Protein AF-A0A812HAZ9-F1 (afdb_monomer)

pLDDT: mean 84.65, std 16.31, range [38.03, 98.38]

Nearest PDB structures (foldseek):
  7zpk-assembly1_C  TM=2.297E-01  e=1.193E-01  Mus musculus
  8dfv-assembly1_K  TM=1.784E-01  e=3.562E-01  Drosophila melanog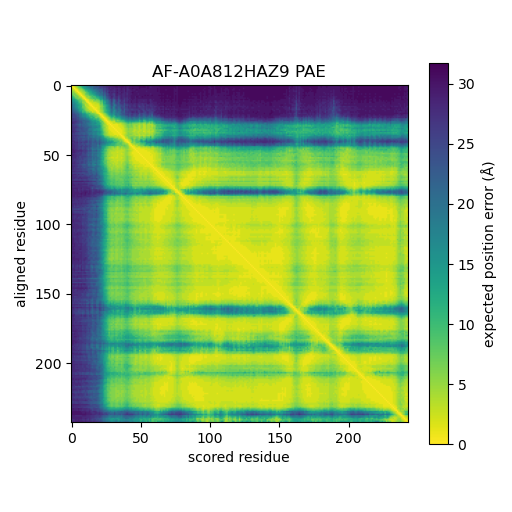aster
  1aup-assembly1_A  TM=4.289E-01  e=5.487E+00  [Clostridium] symbiosum
  8dg5-assembly1_K  TM=2.028E-01  e=6.155E-01  Drosophila melanogaster

Foldseek 3Di:
DDDDDDDDPPPPVVVVVVVPPPPPPPDPVVVVVLVVLCPDPDNPCSVVSNVVVCVVVVVDQPFDWFWFFFFWFDLDDVGDTDTDGATWGAVLSVQQRCLQVFVLAQQQQHGPVPLVRSLVVQLVVVVVCCVVPVPPVCNVQHDSSCSSQDFDKDKDWDFDQPPVRFTKIWIWIFGQRGSNHNVDGLPPDDPVRGIGTTHMGTPSTQDPPRRRVVRSVVVRVVSVVCCVNVFHWYQHPVGIDGD

Structure (mmCIF, N/CA/C/O backbone):
data_AF-A0A812HAZ9-F1
#
_entry.id   AF-A0A812HAZ9-F1
#
loop_
_atom_site.group_PDB
_atom_site.id
_atom_site.type_symbol
_atom_site.label_atom_id
_atom_site.label_alt_id
_atom_site.label_comp_id
_atom_site.label_asym_id
_atom_site.label_entity_id
_atom_site.label_seq_id
_atom_site.pdbx_PDB_ins_code
_atom_site.Cartn_x
_atom_site.Cartn_y
_atom_site.Cartn_z
_atom_site.occupancy
_atom_site.B_iso_or_equiv
_atom_site.auth_seq_id
_atom_site.auth_comp_id
_atom_site.auth_asym_id
_atom_site.auth_atom_id
_atom_site.pdbx_PDB_model_num
ATOM 1 N N . ALA A 1 1 ? -25.586 -25.970 -61.977 1.00 38.03 1 ALA A N 1
ATOM 2 C CA . ALA A 1 1 ? -25.090 -24.611 -61.706 1.00 38.03 1 ALA A CA 1
ATOM 3 C C . ALA A 1 1 ? -26.251 -23.800 -61.149 1.00 38.03 1 ALA A C 1
ATOM 5 O O . ALA A 1 1 ? -27.187 -23.569 -61.905 1.00 38.03 1 ALA A O 1
ATOM 6 N N . PRO A 1 2 ? -26.277 -23.489 -59.846 1.00 39.84 2 PRO A N 1
ATOM 7 C CA . PRO A 1 2 ? -27.206 -22.517 -59.292 1.00 39.84 2 PRO A CA 1
ATOM 8 C C . PRO A 1 2 ? -26.552 -21.126 -59.265 1.00 39.84 2 PRO A C 1
ATOM 10 O O . PRO A 1 2 ? -25.348 -21.018 -59.043 1.00 39.84 2 PRO A O 1
ATOM 13 N N . SER A 1 3 ? -27.346 -20.097 -59.548 1.00 40.97 3 SER A N 1
ATOM 14 C CA . SER A 1 3 ? -26.987 -18.680 -59.462 1.00 40.97 3 SER A CA 1
ATOM 15 C C . SER A 1 3 ? -27.486 -18.094 -58.144 1.00 40.97 3 SER A C 1
ATOM 17 O O . SER A 1 3 ? -28.621 -18.360 -57.745 1.00 40.97 3 SER A O 1
ATOM 19 N N . ASP A 1 4 ? -26.621 -17.306 -57.518 1.00 41.84 4 ASP A N 1
ATOM 20 C CA . ASP A 1 4 ? -26.760 -16.695 -56.200 1.00 41.84 4 ASP A CA 1
ATOM 21 C C . ASP A 1 4 ? -27.914 -15.685 -56.101 1.00 41.84 4 ASP A C 1
ATOM 23 O O . ASP A 1 4 ? -28.149 -14.885 -57.008 1.00 41.84 4 ASP A O 1
ATOM 27 N N . ALA A 1 5 ? -28.611 -15.717 -54.964 1.00 43.62 5 ALA A N 1
ATOM 28 C CA . ALA A 1 5 ? -29.527 -14.675 -54.519 1.00 43.62 5 ALA A CA 1
ATOM 29 C C . ALA A 1 5 ? -28.839 -13.889 -53.392 1.00 43.62 5 ALA A C 1
ATOM 31 O O . ALA A 1 5 ? -28.544 -14.449 -52.336 1.00 43.62 5 ALA A O 1
ATOM 32 N N . GLU A 1 6 ? -28.567 -12.606 -53.631 1.00 40.50 6 GLU A N 1
ATOM 33 C CA . GLU A 1 6 ? -28.072 -11.667 -52.623 1.00 40.50 6 GLU A CA 1
ATOM 34 C C . GLU A 1 6 ? -29.210 -11.298 -51.657 1.00 40.50 6 GLU A C 1
ATOM 36 O O . GLU A 1 6 ? -30.261 -10.810 -52.076 1.00 40.50 6 GLU A O 1
ATOM 41 N N . ALA A 1 7 ? -29.006 -11.547 -50.362 1.00 41.44 7 ALA A N 1
ATOM 42 C CA . ALA A 1 7 ? -29.875 -11.075 -49.290 1.00 41.44 7 ALA A CA 1
ATOM 43 C C . ALA A 1 7 ? -29.386 -9.698 -48.814 1.00 41.44 7 ALA A C 1
ATOM 45 O O . ALA A 1 7 ? -28.207 -9.525 -48.512 1.00 41.44 7 ALA A O 1
ATOM 46 N N . SER A 1 8 ? -30.293 -8.721 -48.780 1.00 44.72 8 SER A N 1
ATOM 47 C CA . SER A 1 8 ? -30.041 -7.341 -48.364 1.00 44.72 8 SER A CA 1
ATOM 48 C C . SER A 1 8 ? -29.923 -7.214 -46.843 1.00 44.72 8 SER A C 1
ATOM 50 O O . SER A 1 8 ? -30.827 -7.611 -46.112 1.00 44.72 8 SER A O 1
ATOM 52 N N . ASP A 1 9 ? -28.835 -6.595 -46.393 1.00 46.41 9 ASP A N 1
ATOM 53 C CA . ASP A 1 9 ? -28.389 -6.454 -44.997 1.00 46.41 9 ASP A CA 1
ATOM 54 C C . ASP A 1 9 ? -29.067 -5.279 -44.241 1.00 46.41 9 ASP A C 1
ATOM 56 O O . ASP A 1 9 ? -28.452 -4.628 -43.402 1.00 46.41 9 ASP A O 1
ATOM 60 N N . SER A 1 10 ? -30.322 -4.932 -44.567 1.00 48.69 10 SER A N 1
ATOM 61 C CA . SER A 1 10 ? -30.945 -3.667 -44.119 1.00 48.69 10 SER A CA 1
ATOM 62 C C . SER A 1 10 ? -31.726 -3.722 -42.800 1.00 48.69 10 SER A C 1
ATOM 64 O O . SER A 1 10 ? -32.118 -2.672 -42.310 1.00 48.69 10 SER A O 1
ATOM 66 N N . ASP A 1 11 ? -31.958 -4.899 -42.211 1.00 49.84 11 ASP A N 1
ATOM 67 C CA . ASP A 1 11 ? -32.868 -5.052 -41.053 1.00 49.84 11 ASP A CA 1
ATOM 68 C C . ASP A 1 11 ? -32.172 -5.005 -39.675 1.00 49.84 11 ASP A C 1
ATOM 70 O O . ASP A 1 11 ? -32.835 -4.972 -38.637 1.00 49.84 11 ASP A O 1
ATOM 74 N N . SER A 1 12 ? -30.835 -5.011 -39.627 1.00 50.06 12 SER A N 1
ATOM 75 C CA . SER A 1 12 ? -30.073 -5.029 -38.363 1.00 50.06 12 SER A CA 1
ATOM 76 C C . SER A 1 12 ? -29.889 -3.633 -37.753 1.00 50.06 12 SER A C 1
ATOM 78 O O . SER A 1 12 ? -29.915 -3.479 -36.529 1.00 50.06 12 SER A O 1
ATOM 80 N N . ASP A 1 13 ? -29.755 -2.609 -38.598 1.00 47.94 13 ASP A N 1
ATOM 81 C CA . ASP A 1 13 ? -29.437 -1.246 -38.159 1.00 47.94 13 ASP A CA 1
ATOM 82 C C . ASP A 1 13 ? -30.653 -0.521 -37.562 1.00 47.94 13 ASP A C 1
ATOM 84 O O . ASP A 1 13 ? -30.519 0.194 -36.565 1.00 47.94 13 ASP A O 1
ATOM 88 N N . ASP A 1 14 ? -31.856 -0.795 -38.072 1.00 52.34 14 ASP A N 1
ATOM 89 C CA . ASP A 1 14 ? -33.102 -0.192 -37.580 1.00 52.34 14 ASP A CA 1
ATOM 90 C C . ASP A 1 14 ? -33.460 -0.656 -36.156 1.00 52.34 14 ASP A C 1
ATOM 92 O O . ASP A 1 14 ? -34.054 0.087 -35.373 1.00 52.34 14 ASP A O 1
ATOM 96 N N . LEU A 1 15 ? -33.043 -1.866 -35.770 1.00 47.41 15 LEU A N 1
ATOM 97 C CA . LEU A 1 15 ? -33.293 -2.430 -34.439 1.00 47.41 15 LEU A CA 1
ATOM 98 C C . LEU A 1 15 ? -32.362 -1.828 -33.377 1.00 47.41 15 LEU A C 1
ATOM 100 O O . LEU A 1 15 ? -32.782 -1.599 -32.241 1.00 47.41 15 LEU A O 1
ATOM 104 N N . VAL A 1 16 ? -31.121 -1.507 -33.757 1.00 51.84 16 VAL A N 1
ATOM 105 C CA . VAL A 1 16 ? -30.173 -0.763 -32.913 1.00 51.84 16 VAL A CA 1
ATOM 106 C C . VAL A 1 16 ? -30.642 0.681 -32.749 1.00 51.84 16 VAL A C 1
ATOM 108 O O . VAL A 1 16 ? -30.647 1.195 -31.632 1.00 51.84 16 VAL A O 1
ATOM 111 N N . GLN A 1 17 ? -31.120 1.316 -33.821 1.00 48.44 17 GLN A N 1
ATOM 112 C CA . GLN A 1 17 ? -31.671 2.672 -33.762 1.00 48.44 17 GLN A CA 1
ATOM 113 C C . GLN A 1 17 ? -32.956 2.756 -32.924 1.00 48.44 17 GLN A C 1
ATOM 115 O O . GLN A 1 17 ? -33.114 3.699 -32.151 1.00 48.44 17 GLN A O 1
ATOM 120 N N . ALA A 1 18 ? -33.834 1.752 -33.000 1.00 53.22 18 ALA A N 1
ATOM 121 C CA . ALA A 1 18 ? -35.060 1.691 -32.203 1.00 53.22 18 ALA A CA 1
ATOM 122 C C . ALA A 1 18 ? -34.811 1.395 -30.709 1.00 53.22 18 ALA A C 1
ATOM 124 O O . ALA A 1 18 ? -35.554 1.881 -29.856 1.00 53.22 18 ALA A O 1
ATOM 125 N N . LEU A 1 19 ? -33.762 0.632 -30.370 1.00 49.03 19 LEU A N 1
ATOM 126 C CA . LEU A 1 19 ? -33.349 0.374 -28.979 1.00 49.03 19 LEU A CA 1
ATOM 127 C C . LEU A 1 19 ? -32.598 1.555 -28.343 1.00 49.03 19 LEU A C 1
ATOM 129 O O . LEU A 1 19 ? -32.547 1.653 -27.118 1.00 49.03 19 LEU A O 1
ATOM 133 N N . MET A 1 20 ? -32.038 2.451 -29.161 1.00 51.28 20 MET A N 1
ATOM 134 C CA . MET A 1 20 ? -31.320 3.660 -28.739 1.00 51.28 20 MET A CA 1
ATOM 135 C C . MET A 1 20 ? -32.191 4.926 -28.761 1.00 51.28 20 MET A C 1
ATOM 137 O O . MET A 1 20 ? -31.653 6.028 -28.874 1.00 51.28 20 MET A O 1
ATOM 141 N N . GLY A 1 21 ? -33.518 4.784 -28.654 1.00 41.97 21 GLY A N 1
ATOM 142 C CA . GLY A 1 21 ? -34.442 5.917 -28.582 1.00 41.97 21 GLY A CA 1
ATOM 143 C C . GLY A 1 21 ? -33.974 6.970 -27.574 1.00 41.97 21 GLY A C 1
ATOM 144 O O . GLY A 1 21 ? -33.747 6.626 -26.418 1.00 41.97 21 GLY A O 1
ATOM 145 N N . ASP A 1 22 ? -33.793 8.206 -28.060 1.00 48.47 22 ASP A N 1
ATOM 146 C CA . ASP A 1 22 ? -33.442 9.457 -27.366 1.00 48.47 22 ASP A CA 1
ATOM 147 C C . ASP A 1 22 ? -32.895 9.310 -25.937 1.00 48.47 22 ASP A C 1
ATOM 149 O O . ASP A 1 22 ? -33.388 9.909 -24.978 1.00 48.47 22 ASP A O 1
ATOM 153 N N . VAL A 1 23 ? -31.823 8.532 -25.781 1.00 50.19 23 VAL A N 1
ATOM 154 C CA . VAL A 1 23 ? -30.979 8.650 -24.599 1.00 50.19 23 VAL A CA 1
ATOM 155 C C . VAL A 1 23 ? -30.170 9.913 -24.838 1.00 50.19 23 VAL A C 1
ATOM 157 O O . VAL A 1 23 ? -29.207 9.882 -25.606 1.00 50.19 23 VAL A O 1
ATOM 160 N N . GLU A 1 24 ? -30.582 11.032 -24.232 1.00 50.81 24 GLU A N 1
ATOM 161 C CA . GLU A 1 24 ? -29.722 12.210 -24.094 1.00 50.81 24 GLU A CA 1
ATOM 162 C C . GLU A 1 24 ? -28.349 11.707 -23.654 1.00 50.81 24 GLU A C 1
ATOM 164 O O . GLU A 1 24 ? -28.179 11.181 -22.549 1.00 50.81 24 GLU A O 1
ATOM 169 N N . SER A 1 25 ? -27.382 11.759 -24.568 1.00 55.88 25 SER A N 1
ATOM 170 C CA . SER A 1 25 ? -26.057 11.242 -24.295 1.00 55.88 25 SER A CA 1
ATOM 171 C C . SER A 1 25 ? -25.459 12.137 -23.221 1.00 55.88 25 SER A C 1
ATOM 173 O O . SER A 1 25 ? -25.128 13.299 -23.453 1.00 55.88 25 SER A O 1
ATOM 175 N N . VAL A 1 26 ? -25.379 11.613 -22.000 1.00 64.31 26 VAL A N 1
ATOM 176 C CA . VAL A 1 26 ? -24.708 12.294 -20.897 1.00 64.31 26 VAL A CA 1
ATOM 177 C C . VAL A 1 26 ? -23.219 12.282 -21.226 1.00 64.31 26 VAL A C 1
ATOM 179 O O . VAL A 1 26 ? -22.496 11.336 -20.919 1.00 64.31 26 VAL A O 1
ATOM 182 N N . VAL A 1 27 ? -22.770 13.318 -21.931 1.00 69.38 27 VAL A N 1
ATOM 183 C CA . VAL A 1 27 ? -21.354 13.556 -22.187 1.00 69.38 27 VAL A CA 1
ATOM 184 C C . VAL A 1 27 ? -20.782 14.194 -20.934 1.00 69.38 27 VAL A C 1
ATOM 186 O O . VAL A 1 27 ? -21.053 15.357 -20.640 1.00 69.38 27 VAL A O 1
ATOM 189 N N . ASP A 1 28 ? -19.992 13.429 -20.188 1.00 76.75 28 ASP A N 1
ATOM 190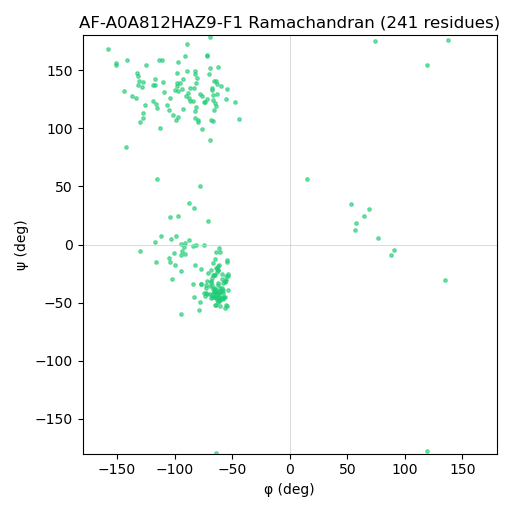 C CA . ASP A 1 28 ? -19.177 13.989 -19.118 1.00 76.75 28 ASP A CA 1
ATOM 191 C C . ASP A 1 28 ? -18.120 14.915 -19.758 1.00 76.75 28 ASP A C 1
ATOM 193 O O . ASP A 1 28 ? -17.273 14.446 -20.532 1.00 76.75 28 ASP A O 1
ATOM 197 N N . PRO A 1 29 ? -18.161 16.230 -19.480 1.00 82.50 29 PRO A N 1
ATOM 198 C CA . PRO A 1 29 ? -17.262 17.190 -20.105 1.00 82.50 29 PRO A CA 1
ATOM 199 C C . PRO A 1 29 ? -15.792 16.958 -19.728 1.00 82.50 29 PRO A C 1
ATOM 201 O O . PRO A 1 29 ? -14.909 17.295 -20.519 1.00 82.50 29 PRO A O 1
ATOM 204 N N . GLU A 1 30 ? -15.500 16.365 -18.564 1.00 79.69 30 GLU A N 1
ATOM 205 C CA . GLU A 1 30 ? -14.133 15.993 -18.187 1.00 79.69 30 GLU A CA 1
ATOM 206 C C . GLU A 1 30 ? -13.656 14.777 -18.991 1.00 79.69 30 GLU A C 1
ATOM 208 O O . GLU A 1 30 ? -12.518 14.768 -19.471 1.00 79.69 30 GLU A O 1
ATOM 213 N N . LEU A 1 31 ? -14.518 13.773 -19.193 1.00 77.75 31 LEU A N 1
ATOM 214 C CA . LEU A 1 31 ? -14.183 12.613 -20.029 1.00 77.75 31 LEU A CA 1
ATOM 215 C C . LEU A 1 31 ? -14.002 12.998 -21.498 1.00 77.75 31 LEU A C 1
ATOM 217 O O . LEU A 1 31 ? -13.091 12.478 -22.142 1.00 77.75 31 LEU A O 1
ATOM 221 N N . ASP A 1 32 ? -14.802 13.926 -22.021 1.00 82.69 32 ASP A N 1
ATOM 222 C CA . ASP A 1 32 ? -14.633 14.456 -23.377 1.00 82.69 32 ASP A CA 1
ATOM 223 C C . ASP A 1 32 ? -13.313 15.236 -23.516 1.00 82.69 32 ASP A C 1
ATOM 225 O O . ASP A 1 32 ? -12.564 15.053 -24.480 1.00 82.69 32 ASP A O 1
ATOM 229 N N . GLU A 1 33 ? -12.938 16.038 -22.513 1.00 82.56 33 GLU A N 1
ATOM 230 C CA . GLU A 1 33 ? -11.645 16.730 -22.503 1.00 82.56 33 GLU A CA 1
ATOM 231 C C . GLU A 1 33 ? -10.469 15.738 -22.492 1.00 82.56 33 GLU A C 1
ATOM 233 O O . GLU A 1 33 ? -9.510 15.923 -23.246 1.00 82.56 33 GLU A O 1
ATOM 238 N N . ILE A 1 34 ? -10.560 14.651 -21.713 1.00 82.62 34 ILE A N 1
ATOM 239 C CA . ILE A 1 34 ? -9.569 13.562 -21.698 1.00 82.62 34 ILE A CA 1
ATOM 240 C C . ILE A 1 34 ? -9.539 12.829 -23.043 1.00 82.62 34 ILE A C 1
ATOM 242 O O . ILE A 1 34 ? -8.455 12.585 -23.580 1.00 82.62 34 ILE A O 1
ATOM 246 N N . ALA A 1 35 ? -10.700 12.502 -23.615 1.00 79.31 35 ALA A N 1
ATOM 247 C CA . ALA A 1 35 ? -10.808 11.807 -24.896 1.00 79.31 35 ALA A CA 1
ATOM 248 C C . ALA A 1 35 ? -10.117 12.600 -26.013 1.00 79.31 35 ALA A C 1
ATOM 250 O O . ALA A 1 35 ? -9.337 12.040 -26.789 1.00 79.31 35 ALA A O 1
ATOM 251 N N . ARG A 1 36 ? -10.294 13.927 -26.030 1.00 80.50 36 ARG A N 1
ATOM 252 C CA . ARG A 1 36 ? -9.646 14.844 -26.984 1.00 80.50 36 ARG A CA 1
ATOM 253 C C . ARG A 1 36 ? -8.118 14.874 -26.876 1.00 80.50 36 ARG A C 1
ATOM 255 O O . ARG A 1 36 ? -7.453 15.230 -27.846 1.00 80.50 36 ARG A O 1
ATOM 262 N N . LEU A 1 37 ? -7.522 14.459 -25.754 1.00 77.38 37 LEU A N 1
ATOM 263 C CA . LEU A 1 37 ? -6.058 14.328 -25.645 1.00 77.38 37 LEU A CA 1
ATOM 264 C C . LEU A 1 37 ? -5.506 13.186 -26.514 1.00 77.38 37 LEU A C 1
ATOM 266 O O . LEU A 1 37 ? -4.318 13.202 -26.854 1.00 77.38 37 LEU A O 1
ATOM 270 N N . GLY A 1 38 ? -6.351 12.209 -26.865 1.00 67.31 38 GLY A N 1
ATOM 271 C CA . GLY A 1 38 ? -6.008 11.028 -27.659 1.00 67.31 38 GLY A CA 1
ATOM 272 C C . GLY A 1 38 ? -6.394 11.096 -29.140 1.00 67.31 38 GLY A C 1
ATOM 273 O O . GLY A 1 38 ? -5.998 10.210 -29.891 1.00 67.31 38 GLY A O 1
ATOM 274 N N . THR A 1 39 ? -7.127 12.123 -29.587 1.00 67.50 39 THR A N 1
ATOM 275 C CA . THR A 1 39 ? -7.663 12.221 -30.964 1.00 67.50 39 THR A CA 1
ATOM 276 C C . THR A 1 39 ? -6.680 12.790 -31.994 1.00 67.50 39 THR A C 1
ATOM 278 O O . THR A 1 39 ? -6.993 12.880 -33.183 1.00 67.50 39 THR A O 1
ATOM 281 N N . GLY A 1 40 ? -5.467 13.171 -31.583 1.00 63.31 40 GLY A N 1
ATOM 282 C CA . GLY A 1 40 ? -4.427 13.615 -32.511 1.00 63.31 40 GLY A CA 1
ATOM 283 C C . GLY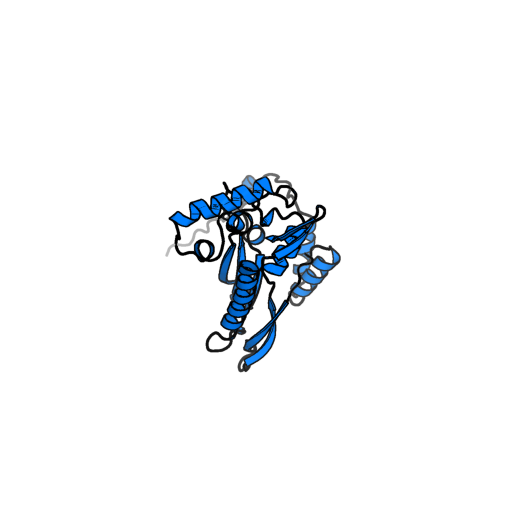 A 1 40 ? -3.957 12.485 -33.436 1.00 63.31 40 GLY A C 1
ATOM 284 O O . GLY A 1 40 ? -3.733 11.367 -32.985 1.00 63.31 40 GLY A O 1
ATOM 285 N N . LYS A 1 41 ? -3.703 12.789 -34.722 1.00 56.91 41 LYS A N 1
ATOM 286 C CA . LYS A 1 41 ? -3.217 11.828 -35.746 1.00 56.91 41 LYS A CA 1
ATOM 287 C C . LYS A 1 41 ? -1.933 11.067 -35.365 1.00 56.91 41 LYS A C 1
ATOM 289 O O . LYS A 1 41 ? -1.574 10.106 -36.037 1.00 56.91 41 LYS A O 1
ATOM 294 N N . VAL A 1 42 ? -1.224 11.496 -34.318 1.00 58.94 42 VAL A N 1
ATOM 295 C CA . VAL A 1 42 ? -0.005 10.856 -33.825 1.00 58.94 42 VAL A CA 1
ATOM 296 C C . VAL A 1 42 ? -0.123 10.639 -32.313 1.00 58.94 42 VAL A C 1
ATOM 298 O O . VAL A 1 42 ? 0.057 11.563 -31.521 1.00 58.94 42 VAL A O 1
ATOM 301 N N . TYR A 1 43 ? -0.355 9.388 -31.908 1.00 66.56 43 TYR A N 1
ATOM 302 C CA . TYR A 1 43 ? -0.407 8.937 -30.507 1.00 66.56 43 TYR A CA 1
ATOM 303 C C . TYR A 1 43 ? 0.906 9.136 -29.722 1.00 66.56 43 TYR A C 1
ATOM 305 O O . TYR A 1 43 ? 0.955 8.870 -28.521 1.00 66.56 43 TYR A O 1
ATOM 313 N N . SER A 1 44 ? 1.976 9.629 -30.359 1.00 67.56 44 SER A N 1
ATOM 314 C CA . SER A 1 44 ? 3.318 9.757 -29.771 1.00 67.56 44 SER A CA 1
ATOM 315 C C . SER A 1 44 ? 3.383 10.672 -28.546 1.00 67.56 44 SER A C 1
ATOM 317 O O . SER A 1 44 ? 4.334 10.587 -27.775 1.00 67.56 44 SER A O 1
ATOM 319 N N . ASN A 1 45 ? 2.375 11.527 -28.343 1.00 78.75 45 ASN A N 1
ATOM 320 C CA . ASN A 1 45 ? 2.323 12.482 -27.237 1.00 78.75 45 ASN A CA 1
ATOM 321 C C . ASN A 1 45 ? 1.168 12.252 -26.257 1.00 78.75 45 ASN A C 1
ATOM 323 O O . ASN A 1 45 ? 1.045 13.023 -25.309 1.00 78.75 45 ASN A O 1
ATOM 327 N N . ALA A 1 46 ? 0.341 11.219 -26.445 1.00 80.56 46 ALA A N 1
ATOM 328 C CA . ALA A 1 46 ? -0.878 11.032 -25.653 1.00 80.56 46 ALA A CA 1
ATOM 329 C C . ALA A 1 46 ? -0.587 10.935 -24.143 1.00 80.56 46 ALA A C 1
ATOM 331 O O . ALA A 1 46 ? -1.194 11.649 -23.352 1.00 80.56 46 ALA A O 1
ATOM 332 N N . SER A 1 47 ? 0.413 10.138 -23.747 1.00 81.19 47 SER A N 1
ATOM 333 C CA . SER A 1 47 ? 0.820 9.997 -22.338 1.00 81.19 47 SER A CA 1
ATOM 334 C C . SER A 1 47 ? 1.317 11.320 -21.736 1.00 81.19 47 SER A C 1
ATOM 336 O O . SER A 1 47 ? 0.870 11.717 -20.662 1.00 81.19 47 SER A O 1
ATOM 338 N N . ARG A 1 48 ? 2.170 12.059 -22.461 1.00 84.19 48 ARG A N 1
ATOM 339 C CA . ARG A 1 48 ? 2.661 13.382 -22.038 1.00 84.19 48 ARG A CA 1
ATOM 340 C C . ARG A 1 48 ? 1.523 14.396 -21.900 1.00 84.19 48 ARG A C 1
ATOM 342 O O . ARG A 1 48 ? 1.499 15.173 -20.950 1.00 84.19 48 ARG A O 1
ATOM 349 N N . ASN A 1 49 ? 0.583 14.390 -22.841 1.00 86.75 49 ASN A N 1
ATOM 350 C CA . ASN A 1 49 ? -0.567 15.288 -22.833 1.00 86.75 49 ASN A CA 1
ATOM 351 C C . ASN A 1 49 ? -1.511 14.976 -21.668 1.00 86.75 49 ASN A C 1
ATOM 353 O O . ASN A 1 49 ? -1.926 15.904 -20.977 1.00 86.75 49 ASN A O 1
ATOM 357 N N . LEU A 1 50 ? -1.788 13.691 -21.418 1.00 86.81 50 LEU A N 1
ATOM 358 C CA . LEU A 1 50 ? -2.576 13.232 -20.275 1.00 86.81 50 LEU A CA 1
ATOM 359 C C . LEU A 1 50 ? -1.922 13.634 -18.953 1.00 86.81 50 LEU A C 1
ATOM 361 O O . LEU A 1 50 ? -2.576 14.231 -18.107 1.00 86.81 50 LEU A O 1
ATOM 365 N N . HIS A 1 51 ? -0.620 13.397 -18.802 1.00 86.69 51 HIS A N 1
ATOM 366 C CA . HIS A 1 51 ? 0.133 13.820 -17.623 1.00 86.69 51 HIS A CA 1
ATOM 367 C C . HIS A 1 51 ? -0.007 15.332 -17.378 1.00 86.69 51 HIS A C 1
ATOM 369 O O . HIS A 1 51 ? -0.422 15.767 -16.306 1.00 86.69 51 HIS A O 1
ATOM 375 N N . ASN A 1 52 ? 0.252 16.152 -18.399 1.00 88.50 52 ASN A N 1
ATOM 376 C CA . ASN A 1 52 ? 0.121 17.606 -18.290 1.00 88.50 52 ASN A CA 1
ATOM 377 C C . ASN A 1 52 ? -1.314 18.051 -17.991 1.00 88.50 52 ASN A C 1
ATOM 379 O O . ASN A 1 52 ? -1.524 19.058 -17.320 1.00 88.50 52 ASN A O 1
ATOM 383 N N . PHE A 1 53 ? -2.311 17.348 -18.518 1.00 89.31 53 PHE A N 1
ATOM 384 C CA . PHE A 1 53 ? -3.710 17.602 -18.208 1.00 89.31 53 PHE A CA 1
ATOM 385 C C . PHE A 1 53 ? -4.017 17.338 -16.730 1.00 89.31 53 PHE A C 1
ATOM 387 O O . PHE A 1 53 ? -4.509 18.246 -16.061 1.00 89.31 53 PHE A O 1
ATOM 394 N N . LEU A 1 54 ? -3.651 16.160 -16.212 1.00 89.00 54 LEU A N 1
ATOM 395 C CA . LEU A 1 54 ? -3.892 15.777 -14.817 1.00 89.00 54 LEU A CA 1
ATOM 396 C C . LEU A 1 54 ? -3.276 16.788 -13.844 1.00 89.00 54 LEU A C 1
ATOM 398 O O . LEU A 1 54 ? -3.958 17.252 -12.932 1.00 89.00 54 LEU A O 1
ATOM 402 N N . HIS A 1 55 ? -2.032 17.210 -14.088 1.00 88.94 55 HIS A N 1
ATOM 403 C CA . HIS A 1 55 ? -1.369 18.224 -13.264 1.00 88.94 55 HIS A CA 1
ATOM 404 C C . HIS A 1 55 ? -2.026 19.604 -13.366 1.00 88.94 55 HIS A C 1
ATOM 406 O O . HIS A 1 55 ? -2.272 20.238 -12.343 1.00 88.94 55 HIS A O 1
ATOM 412 N N . ARG A 1 56 ? -2.355 20.076 -14.579 1.00 89.94 56 ARG A N 1
ATOM 413 C CA . ARG A 1 56 ? -3.004 21.389 -14.765 1.00 89.94 56 ARG A CA 1
ATOM 414 C C . ARG A 1 56 ? -4.379 21.466 -14.106 1.00 89.94 56 ARG A C 1
ATOM 416 O O . ARG A 1 56 ? -4.768 22.540 -13.665 1.00 89.94 56 ARG A O 1
ATOM 423 N N . LYS A 1 57 ? -5.110 20.352 -14.061 1.00 89.62 57 LYS A N 1
ATOM 424 C CA . LYS A 1 57 ? -6.449 20.266 -13.460 1.00 89.62 57 LYS A CA 1
ATOM 425 C C . LYS A 1 57 ? -6.419 19.874 -11.978 1.00 89.62 57 LYS A C 1
ATOM 427 O O . LYS A 1 57 ? -7.482 19.723 -11.387 1.00 89.62 57 LYS A O 1
ATOM 432 N N . GLY A 1 58 ? -5.237 19.678 -11.383 1.00 88.44 58 GLY A N 1
ATOM 433 C CA . GLY A 1 58 ? -5.103 19.263 -9.984 1.00 88.44 58 GLY A CA 1
ATOM 434 C C . GLY A 1 58 ? -5.672 17.869 -9.692 1.00 88.44 58 GLY A C 1
ATOM 435 O O . GLY A 1 58 ? -6.031 17.581 -8.557 1.00 88.44 58 GLY A O 1
ATOM 436 N N . LYS A 1 59 ? -5.764 16.991 -10.698 1.00 87.62 59 LYS A N 1
ATOM 437 C CA . LYS A 1 59 ? -6.307 15.622 -10.583 1.00 87.62 59 LYS A CA 1
ATOM 438 C C . LYS A 1 59 ? -5.219 14.621 -10.164 1.00 87.62 59 LYS A C 1
ATOM 440 O O . LYS A 1 59 ? -5.181 13.489 -10.636 1.00 87.62 59 LYS A O 1
ATOM 445 N N . THR A 1 60 ? -4.294 15.063 -9.313 1.00 89.81 60 THR A N 1
ATOM 446 C CA . THR A 1 60 ? -3.174 14.269 -8.794 1.00 89.81 60 THR A CA 1
ATOM 447 C C . THR A 1 60 ? -3.273 14.165 -7.284 1.00 89.81 60 THR A C 1
ATOM 449 O O . THR A 1 60 ? -3.516 15.169 -6.618 1.00 89.81 60 THR A O 1
ATOM 452 N N . LEU A 1 61 ? -3.020 12.977 -6.743 1.00 90.62 61 LEU A N 1
ATOM 453 C CA . LEU A 1 61 ? -2.924 12.786 -5.300 1.00 90.62 61 LEU A CA 1
ATOM 454 C C . LEU A 1 61 ? -1.484 13.083 -4.846 1.00 90.62 61 LEU A C 1
ATOM 456 O O . LEU A 1 61 ? -0.549 12.601 -5.492 1.00 90.62 61 LEU A O 1
ATOM 460 N N . PRO A 1 62 ? -1.270 13.844 -3.758 1.00 92.69 62 PRO A N 1
ATOM 461 C CA . PRO A 1 62 ? 0.056 14.184 -3.240 1.00 92.69 62 PRO A CA 1
ATOM 462 C C . PRO A 1 62 ? 0.680 13.018 -2.449 1.00 92.69 62 PRO A C 1
ATOM 464 O O . PRO A 1 62 ? 1.132 13.180 -1.318 1.00 92.69 62 PRO A O 1
ATOM 467 N N . VAL A 1 63 ? 0.698 11.823 -3.040 1.00 95.19 63 VAL A N 1
ATOM 468 C CA . VAL A 1 63 ? 1.309 10.629 -2.447 1.00 95.19 63 VAL A CA 1
ATOM 469 C C . VAL A 1 63 ? 2.776 10.571 -2.845 1.00 95.19 63 VAL A C 1
ATOM 471 O O . VAL A 1 63 ? 3.119 10.703 -4.020 1.00 95.19 63 VAL A O 1
ATOM 474 N N . ALA A 1 64 ? 3.652 10.372 -1.863 1.00 96.06 64 ALA A N 1
ATOM 475 C CA . ALA A 1 64 ? 5.083 10.287 -2.106 1.00 96.06 64 ALA A CA 1
ATOM 476 C C . ALA A 1 64 ? 5.422 9.059 -2.968 1.00 96.06 64 ALA A C 1
ATOM 478 O O . ALA A 1 64 ? 5.149 7.920 -2.589 1.00 96.06 64 ALA A O 1
ATOM 479 N N . ILE A 1 65 ? 6.056 9.299 -4.118 1.00 96.69 65 ILE A N 1
ATOM 480 C CA . ILE A 1 65 ? 6.617 8.248 -4.969 1.00 96.69 65 ILE A CA 1
ATOM 481 C C . ILE A 1 65 ? 8.077 8.065 -4.564 1.00 96.69 65 ILE A C 1
ATOM 483 O O . ILE A 1 65 ? 8.885 8.985 -4.691 1.00 96.69 65 ILE A O 1
ATOM 487 N N . SER A 1 66 ? 8.408 6.879 -4.067 1.00 97.25 66 SER A N 1
ATOM 488 C CA . SER A 1 66 ? 9.775 6.504 -3.713 1.00 97.25 66 SER A CA 1
ATOM 489 C C . SER A 1 66 ? 10.490 5.879 -4.908 1.00 97.25 66 SER A C 1
ATOM 491 O O . SER A 1 66 ? 9.903 5.629 -5.963 1.00 97.25 66 SER A O 1
ATOM 493 N N . SER A 1 67 ? 11.790 5.636 -4.764 1.00 96.69 67 SER A N 1
ATOM 494 C CA . SER A 1 67 ? 12.569 4.903 -5.758 1.00 96.69 67 SER A CA 1
ATOM 495 C C . SER A 1 67 ? 13.389 3.803 -5.104 1.00 96.69 67 SER A C 1
ATOM 497 O O . SER A 1 67 ? 13.949 3.996 -4.026 1.00 96.69 67 SER A O 1
ATOM 499 N N . VAL A 1 68 ? 13.469 2.657 -5.773 1.00 96.31 68 VAL A N 1
ATOM 500 C CA . VAL A 1 68 ? 14.241 1.489 -5.341 1.00 96.31 68 VAL A CA 1
ATOM 501 C C . VAL A 1 68 ? 15.332 1.221 -6.365 1.00 96.31 68 VAL A C 1
ATOM 503 O O . VAL A 1 68 ? 15.085 1.268 -7.570 1.00 96.31 68 VAL A O 1
ATOM 506 N N . LYS A 1 69 ? 16.546 0.915 -5.901 1.00 96.81 69 LYS A N 1
ATOM 507 C CA . LYS A 1 69 ? 17.626 0.472 -6.787 1.00 96.81 69 LYS A CA 1
ATOM 508 C C . LYS A 1 69 ? 17.288 -0.913 -7.332 1.00 96.81 69 LYS A C 1
ATOM 510 O O . LYS A 1 69 ? 17.384 -1.900 -6.608 1.00 96.81 69 LYS A O 1
ATOM 515 N N . LEU A 1 70 ? 16.931 -0.985 -8.610 1.00 95.69 70 LEU A N 1
ATOM 516 C CA . LEU A 1 70 ? 16.626 -2.237 -9.296 1.00 95.69 70 LEU A CA 1
ATOM 517 C C . LEU A 1 70 ? 17.598 -2.499 -10.429 1.00 95.69 70 LEU A C 1
ATOM 519 O O . LEU A 1 70 ? 17.962 -1.594 -11.178 1.00 95.69 70 LEU A O 1
ATOM 523 N N . ILE A 1 71 ? 17.951 -3.769 -10.597 1.00 95.62 71 ILE A N 1
ATOM 524 C CA . ILE A 1 71 ? 18.559 -4.257 -11.830 1.00 95.62 71 ILE A CA 1
ATOM 525 C C . ILE A 1 71 ? 17.418 -4.494 -12.814 1.00 95.62 71 ILE A C 1
ATOM 527 O O . ILE A 1 71 ? 16.544 -5.317 -12.550 1.00 95.62 71 ILE A O 1
ATOM 531 N N . ILE A 1 72 ? 17.421 -3.789 -13.943 1.00 94.94 72 ILE A N 1
ATOM 532 C CA . ILE A 1 72 ? 16.452 -3.991 -15.023 1.00 94.94 72 ILE A CA 1
ATOM 533 C C . ILE A 1 72 ? 17.160 -4.254 -16.347 1.00 94.94 72 ILE A C 1
ATOM 535 O O . ILE A 1 72 ? 18.290 -3.817 -16.591 1.00 94.94 72 ILE A O 1
ATOM 539 N N . ARG A 1 73 ? 16.472 -4.955 -17.241 1.00 93.44 73 ARG A N 1
ATOM 540 C CA . ARG A 1 73 ? 16.909 -5.154 -18.619 1.00 93.44 73 ARG A CA 1
ATOM 541 C C . ARG A 1 73 ? 16.554 -3.938 -19.471 1.00 93.44 73 ARG A C 1
ATOM 543 O O . ARG A 1 73 ? 15.455 -3.396 -19.388 1.00 93.44 73 ARG A O 1
ATOM 550 N N . ARG A 1 74 ? 17.459 -3.515 -20.359 1.00 90.50 74 ARG A N 1
ATOM 551 C CA . ARG A 1 74 ? 17.123 -2.493 -21.364 1.00 90.50 74 ARG A CA 1
ATOM 552 C C . ARG A 1 74 ? 16.095 -3.056 -22.364 1.00 90.50 74 ARG A C 1
ATOM 554 O O . ARG A 1 74 ? 16.397 -4.065 -23.000 1.00 90.50 74 ARG A O 1
ATOM 561 N N . PRO A 1 75 ? 14.969 -2.364 -22.633 1.00 80.81 75 PRO A N 1
ATOM 562 C CA . PRO A 1 75 ? 13.927 -2.843 -23.556 1.00 80.81 75 PRO A CA 1
ATOM 563 C C . PRO A 1 75 ? 14.359 -2.994 -25.027 1.00 80.81 75 PRO A C 1
ATOM 565 O O . PRO A 1 75 ? 13.591 -3.471 -25.859 1.00 80.81 75 PRO A O 1
ATOM 568 N N . LYS A 1 76 ? 15.573 -2.559 -25.391 1.00 79.19 76 LYS A N 1
ATOM 569 C CA . LYS A 1 76 ? 16.100 -2.663 -26.759 1.00 79.19 76 LYS A CA 1
ATOM 570 C C . LYS A 1 76 ? 16.690 -4.055 -27.015 1.00 79.19 76 LYS A C 1
ATOM 572 O O . LYS A 1 76 ? 17.284 -4.664 -26.127 1.00 79.19 76 LYS A O 1
ATOM 577 N N . LYS A 1 77 ? 16.579 -4.550 -28.254 1.00 63.50 77 LYS A N 1
ATOM 578 C CA . LYS A 1 77 ? 17.183 -5.827 -28.681 1.00 63.50 77 LYS A CA 1
ATOM 579 C C . LYS A 1 77 ? 18.694 -5.815 -28.392 1.00 63.50 77 LYS A C 1
ATOM 581 O O . LYS A 1 77 ? 19.384 -4.894 -28.812 1.00 63.50 77 LYS A O 1
ATOM 586 N N . GLY A 1 78 ? 19.185 -6.812 -27.649 1.00 68.06 78 GLY A N 1
ATOM 587 C CA . GLY A 1 78 ? 20.591 -6.895 -27.216 1.00 68.06 78 GLY A CA 1
ATOM 588 C C . GLY A 1 78 ? 20.974 -5.970 -26.051 1.00 68.06 78 GLY A C 1
ATOM 589 O O . GLY A 1 78 ? 22.143 -5.894 -25.690 1.00 68.06 78 GLY A O 1
ATOM 590 N N . GLY A 1 79 ? 20.010 -5.266 -25.456 1.00 75.81 79 GLY A N 1
ATOM 591 C CA . GLY A 1 79 ? 20.240 -4.425 -24.293 1.00 75.81 79 GLY A CA 1
ATOM 592 C C . GLY A 1 79 ? 20.628 -5.248 -23.063 1.00 75.81 79 GLY A C 1
ATOM 593 O O . GLY A 1 79 ? 19.897 -6.157 -22.673 1.00 75.81 79 GLY A O 1
ATOM 594 N N . GLY A 1 80 ? 21.778 -4.927 -22.467 1.00 89.44 80 GLY A N 1
ATOM 595 C CA . GLY A 1 80 ? 22.221 -5.509 -21.200 1.00 89.44 80 GLY A CA 1
ATOM 596 C C . GLY A 1 80 ? 21.378 -5.064 -20.000 1.00 89.44 80 GLY A C 1
ATOM 597 O O . GLY A 1 80 ? 20.453 -4.253 -20.123 1.00 89.44 80 GLY A O 1
ATOM 598 N N . GLU A 1 81 ? 21.726 -5.601 -18.836 1.00 94.50 81 GLU A N 1
ATOM 599 C CA . GLU A 1 81 ? 21.162 -5.213 -17.543 1.00 94.50 81 GLU A CA 1
ATOM 600 C C . GLU A 1 81 ? 21.863 -3.962 -17.003 1.00 94.50 81 GLU A C 1
ATOM 602 O O . GLU A 1 81 ? 23.038 -3.716 -17.286 1.00 94.50 81 GLU A O 1
ATOM 607 N N . PHE A 1 82 ? 21.135 -3.143 -16.252 1.00 94.25 82 PHE A N 1
ATOM 608 C CA . PHE A 1 82 ? 21.686 -1.975 -15.575 1.00 94.25 82 PHE A CA 1
ATOM 609 C C . PHE A 1 82 ? 20.899 -1.671 -14.304 1.00 94.25 82 PHE A C 1
ATOM 611 O O . PHE A 1 82 ? 19.724 -2.017 -14.196 1.00 94.25 82 PHE A O 1
ATOM 618 N N . VAL A 1 83 ? 21.557 -1.013 -13.352 1.00 96.00 83 VAL A N 1
ATOM 619 C CA . VAL A 1 83 ? 20.914 -0.539 -12.125 1.00 96.00 83 VAL A CA 1
ATOM 620 C C . VAL A 1 83 ? 20.241 0.803 -12.395 1.00 96.00 83 VAL A C 1
ATOM 622 O O . VAL A 1 83 ? 20.843 1.691 -13.003 1.00 96.00 83 VAL A O 1
ATOM 625 N N . THR A 1 84 ? 19.008 0.968 -11.933 1.00 95.50 84 THR A N 1
ATOM 626 C CA . THR A 1 84 ? 18.262 2.224 -12.024 1.00 95.50 84 THR A CA 1
ATOM 627 C C . THR A 1 84 ? 17.451 2.479 -10.758 1.00 95.50 84 THR A C 1
ATOM 629 O O . THR A 1 84 ? 17.170 1.552 -10.002 1.00 95.50 84 THR A O 1
ATOM 632 N N . ASP A 1 85 ? 17.089 3.739 -10.538 1.00 97.12 85 ASP A N 1
ATOM 633 C CA . ASP A 1 85 ? 16.092 4.135 -9.548 1.00 97.12 85 ASP A CA 1
ATOM 634 C C . ASP A 1 85 ? 14.707 3.893 -10.145 1.00 97.12 85 ASP A C 1
ATOM 636 O O . ASP A 1 85 ? 14.279 4.606 -11.053 1.00 97.12 85 ASP A O 1
ATOM 640 N N . TYR A 1 86 ? 14.037 2.840 -9.685 1.00 96.75 86 TYR A N 1
ATOM 641 C CA . TYR A 1 86 ? 12.735 2.444 -10.199 1.00 96.75 86 TYR A CA 1
ATOM 642 C C . TYR A 1 86 ? 11.613 2.936 -9.284 1.00 96.75 86 TYR A C 1
ATOM 644 O O . TYR A 1 86 ? 11.721 2.754 -8.069 1.00 96.75 86 TYR A O 1
ATOM 652 N N . PRO A 1 87 ? 10.540 3.539 -9.826 1.00 97.12 87 PRO A N 1
ATOM 653 C CA . PRO A 1 87 ? 9.471 4.098 -9.013 1.00 97.12 87 PRO A CA 1
ATOM 654 C C . PRO A 1 87 ? 8.682 3.011 -8.272 1.00 97.12 87 PRO A C 1
ATOM 656 O O . PRO A 1 87 ? 8.275 1.999 -8.851 1.00 97.12 87 PRO A O 1
ATOM 659 N N . LEU A 1 88 ? 8.429 3.267 -6.992 1.00 97.44 88 LEU A N 1
ATOM 660 C CA . LEU A 1 88 ? 7.601 2.445 -6.116 1.00 97.44 88 LEU A CA 1
ATOM 661 C C . LEU A 1 88 ? 6.837 3.364 -5.163 1.00 97.44 88 LEU A C 1
ATOM 663 O O . LEU A 1 88 ? 7.419 4.259 -4.549 1.00 97.44 88 LEU A O 1
ATOM 667 N N . ILE A 1 89 ? 5.536 3.140 -5.025 1.00 98.25 89 ILE A N 1
ATOM 668 C CA . ILE A 1 89 ? 4.717 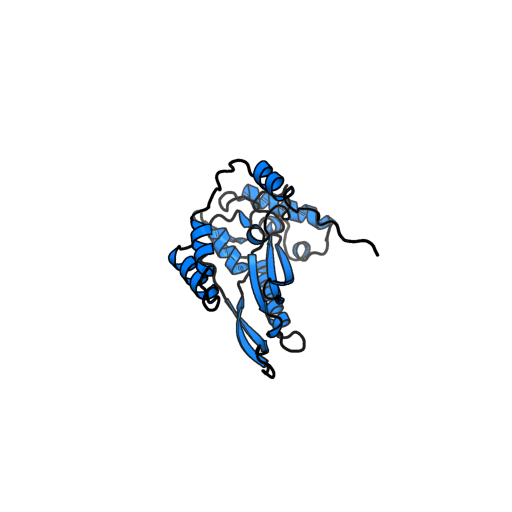3.805 -4.016 1.00 98.25 89 ILE A CA 1
ATOM 669 C C . ILE A 1 89 ? 4.511 2.814 -2.879 1.00 98.25 89 ILE A C 1
ATOM 671 O O . ILE A 1 89 ? 3.843 1.799 -3.047 1.00 98.25 89 ILE A O 1
ATOM 675 N N . TYR A 1 90 ? 5.108 3.104 -1.730 1.00 98.38 90 TYR A N 1
ATOM 676 C CA . TYR A 1 90 ? 4.982 2.271 -0.540 1.00 98.38 90 TYR A CA 1
ATOM 677 C C . TYR A 1 90 ? 3.569 2.325 0.045 1.00 98.38 90 TYR A C 1
ATOM 679 O O . TYR A 1 90 ? 2.892 3.358 -0.046 1.00 98.38 90 TYR A O 1
ATOM 687 N N . LEU A 1 91 ? 3.142 1.249 0.714 1.00 98.06 91 LEU A N 1
ATOM 688 C CA . LEU A 1 91 ? 1.860 1.245 1.419 1.00 98.06 91 LEU A CA 1
ATOM 689 C C . LEU A 1 91 ? 1.867 2.314 2.513 1.00 98.06 91 LEU A C 1
ATOM 691 O O . LEU A 1 91 ? 0.893 3.048 2.641 1.00 98.06 91 LEU A O 1
ATOM 695 N N . SER A 1 92 ? 2.982 2.480 3.229 1.00 97.94 92 SER A N 1
ATOM 696 C CA . SER A 1 92 ? 3.126 3.523 4.252 1.00 97.94 92 SER A CA 1
ATOM 697 C C . SER A 1 92 ? 2.898 4.941 3.703 1.00 97.94 92 SER A C 1
ATOM 699 O O . SER A 1 92 ? 2.345 5.798 4.394 1.00 97.94 92 SER A O 1
ATOM 701 N N . SER A 1 93 ? 3.261 5.194 2.440 1.00 97.75 93 SER A N 1
ATOM 702 C CA . SER A 1 93 ? 3.039 6.483 1.767 1.00 97.75 93 SER A CA 1
ATOM 703 C C . SER A 1 93 ? 1.562 6.697 1.436 1.00 97.75 93 SER A C 1
ATOM 705 O O . SER A 1 93 ? 1.031 7.782 1.683 1.00 97.75 93 SER A O 1
ATOM 707 N N . TRP A 1 94 ? 0.879 5.655 0.953 1.00 97.50 94 TRP A N 1
ATOM 708 C CA . TRP A 1 94 ? -0.575 5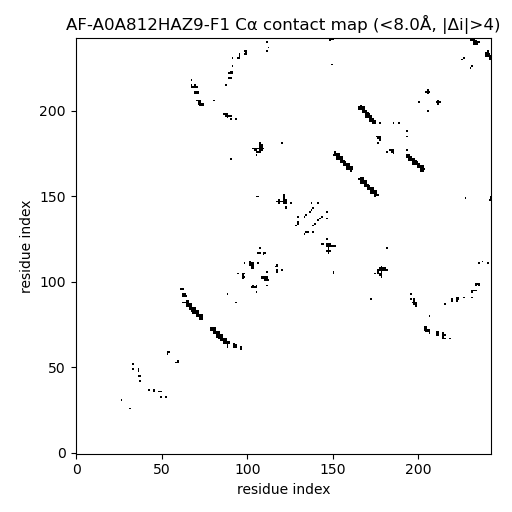.671 0.781 1.00 97.50 94 TRP A CA 1
ATOM 709 C C . TRP A 1 94 ? -1.310 5.862 2.106 1.00 97.50 94 TRP A C 1
ATOM 711 O O . TRP A 1 94 ? -2.195 6.708 2.191 1.00 97.50 94 TRP A O 1
ATOM 721 N N . MET A 1 95 ? -0.929 5.114 3.144 1.00 96.75 95 MET A N 1
ATOM 722 C CA . MET A 1 95 ? -1.538 5.193 4.471 1.00 96.75 95 MET A CA 1
ATOM 723 C C . MET A 1 95 ? -1.435 6.598 5.045 1.00 96.75 95 MET A C 1
ATOM 725 O O . MET A 1 95 ? -2.446 7.138 5.480 1.00 96.75 95 MET A O 1
ATOM 729 N N . LYS A 1 96 ? -0.254 7.226 4.977 1.00 95.94 96 LYS A N 1
ATOM 730 C CA . LYS A 1 96 ? -0.071 8.606 5.445 1.00 95.94 96 LYS A CA 1
ATOM 731 C C . LYS A 1 96 ? -1.067 9.558 4.795 1.00 95.94 96 LYS A C 1
ATOM 733 O O . LYS A 1 96 ? -1.801 10.245 5.497 1.00 95.94 96 LYS A O 1
ATOM 738 N N . TYR A 1 97 ? -1.128 9.544 3.466 1.00 95.62 97 TYR A N 1
ATOM 739 C CA . TYR A 1 97 ? -2.021 10.425 2.722 1.00 95.62 97 TYR A CA 1
ATOM 740 C C . TYR A 1 97 ? -3.502 10.154 3.019 1.00 95.62 97 TYR A C 1
ATOM 742 O O . TYR A 1 97 ? -4.263 11.082 3.293 1.00 95.62 97 TYR A O 1
ATOM 750 N N . ILE A 1 98 ? -3.917 8.885 2.984 1.00 95.00 98 ILE A N 1
ATOM 751 C CA . ILE A 1 98 ? -5.320 8.499 3.168 1.00 95.00 98 ILE A CA 1
ATOM 752 C C . ILE A 1 98 ? -5.793 8.840 4.579 1.00 95.00 98 ILE A C 1
ATOM 754 O O . ILE A 1 98 ? -6.862 9.422 4.730 1.00 95.00 98 ILE A O 1
ATOM 758 N N . LEU A 1 99 ? -4.999 8.526 5.605 1.00 94.50 99 LEU A N 1
ATOM 759 C CA . LEU A 1 99 ? -5.358 8.809 6.995 1.00 94.50 99 LEU A CA 1
ATOM 760 C C . LEU A 1 99 ? -5.388 10.316 7.283 1.00 94.50 99 LEU A C 1
ATOM 762 O O . LEU A 1 99 ? -6.261 10.771 8.011 1.00 94.50 99 LEU A O 1
ATOM 766 N N . GLN A 1 100 ? -4.501 11.105 6.668 1.00 93.81 100 GLN A N 1
ATOM 767 C CA . GLN A 1 100 ? -4.563 12.573 6.735 1.00 93.81 100 GLN A CA 1
ATOM 768 C C . GLN A 1 100 ? -5.796 13.154 6.031 1.00 93.81 100 GLN A C 1
ATOM 770 O O . GLN A 1 100 ? -6.247 14.240 6.386 1.00 93.81 100 GLN A O 1
ATOM 775 N N . SER A 1 101 ? -6.336 12.441 5.040 1.00 92.38 101 SER A N 1
ATOM 776 C CA . SER A 1 101 ? -7.488 12.879 4.244 1.00 92.38 101 SER A CA 1
ATOM 777 C C . SER A 1 101 ? -8.840 12.415 4.799 1.00 92.38 101 SER A C 1
ATOM 779 O O . SER A 1 101 ? -9.860 12.768 4.219 1.00 92.38 101 SER A O 1
ATOM 781 N N . GLY A 1 102 ? -8.857 11.643 5.892 1.00 92.56 102 GLY A N 1
ATOM 782 C CA . GLY A 1 102 ? -10.079 11.148 6.540 1.00 92.56 102 GLY A CA 1
ATOM 783 C C . GLY A 1 102 ? -10.024 9.665 6.913 1.00 92.56 102 GLY A C 1
ATOM 784 O O . GLY A 1 102 ? -10.558 9.277 7.946 1.00 92.56 102 GLY A O 1
ATOM 785 N N . GLY A 1 103 ? -9.290 8.842 6.159 1.00 94.00 103 GLY A N 1
ATOM 786 C CA . GLY A 1 103 ? -9.030 7.434 6.475 1.00 94.00 103 GLY A CA 1
ATOM 787 C C . GLY A 1 103 ? -10.056 6.418 5.959 1.00 94.00 103 GLY A C 1
ATOM 788 O O . GLY A 1 103 ? -9.767 5.222 5.985 1.00 94.00 103 GLY A O 1
ATOM 789 N N . GLU A 1 104 ? -11.199 6.847 5.424 1.00 94.12 104 GLU A N 1
ATOM 790 C CA . GLU A 1 104 ? -12.364 6.007 5.096 1.00 94.12 104 GLU A CA 1
ATOM 791 C C . GLU A 1 104 ? -12.018 4.822 4.200 1.00 94.12 104 GLU A C 1
ATOM 793 O O . GLU A 1 104 ? -12.501 3.707 4.406 1.00 94.12 104 GLU A O 1
ATOM 798 N N . PHE A 1 105 ? -11.131 5.041 3.229 1.00 93.25 105 PHE A N 1
ATOM 799 C CA . PHE A 1 105 ? -10.691 4.001 2.305 1.00 93.25 105 PHE A CA 1
ATOM 800 C C . PHE A 1 105 ? -10.011 2.818 3.017 1.00 93.25 105 PHE A C 1
ATOM 802 O O . PHE A 1 105 ? -10.198 1.672 2.618 1.00 93.25 105 PHE A O 1
ATOM 809 N N . LEU A 1 106 ? -9.233 3.084 4.070 1.00 95.12 106 LEU A N 1
ATOM 810 C CA . LEU A 1 106 ? -8.512 2.061 4.838 1.00 95.12 106 LEU A CA 1
ATOM 811 C C . LEU A 1 106 ? -9.285 1.588 6.074 1.00 95.12 106 LEU A C 1
ATOM 813 O O . LEU A 1 106 ? -9.048 0.487 6.567 1.00 95.12 106 LEU A O 1
ATOM 817 N N . LEU A 1 107 ? -10.204 2.411 6.574 1.00 95.50 107 LEU A N 1
ATOM 818 C CA . LEU A 1 107 ? -10.918 2.208 7.834 1.00 95.50 107 LEU A CA 1
ATOM 819 C C . LEU A 1 107 ? -12.359 1.732 7.628 1.00 95.50 107 LEU A C 1
ATOM 821 O O . LEU A 1 107 ? -13.202 1.887 8.506 1.00 95.50 107 LEU A O 1
ATOM 825 N N . GLY A 1 108 ? -12.650 1.112 6.485 1.00 93.44 108 GLY A N 1
ATOM 826 C CA . GLY A 1 108 ? -13.941 0.471 6.244 1.00 93.44 108 GLY A CA 1
ATOM 827 C C . GLY A 1 108 ? -15.113 1.449 6.120 1.00 93.44 108 GLY A C 1
ATOM 828 O O . GLY A 1 108 ? -16.228 1.114 6.511 1.00 93.44 108 GLY A O 1
ATOM 829 N N . GLY A 1 109 ? -14.856 2.662 5.626 1.00 93.81 109 GLY A N 1
ATOM 830 C CA . GLY A 1 109 ? -15.839 3.743 5.502 1.00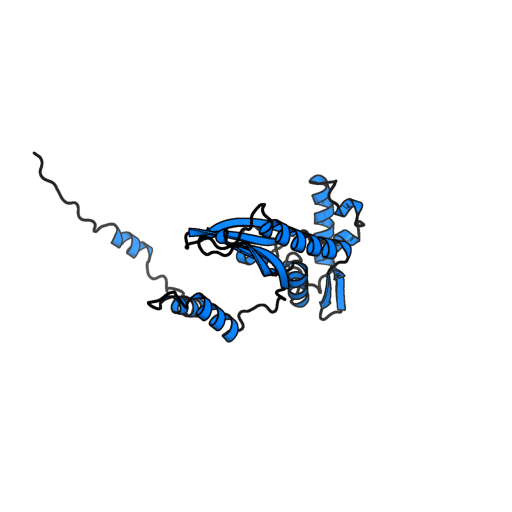 93.81 109 GLY A CA 1
ATOM 831 C C . GLY A 1 109 ? -15.929 4.661 6.718 1.00 93.81 109 GLY A C 1
ATOM 832 O O . GLY A 1 109 ? -16.644 5.657 6.669 1.00 93.81 109 GLY A O 1
ATOM 833 N N . TRP A 1 110 ? -15.206 4.349 7.792 1.00 95.88 110 TRP A N 1
ATOM 834 C CA . TRP A 1 110 ? -15.123 5.193 8.978 1.00 95.88 110 TRP A CA 1
ATOM 835 C C . TRP A 1 110 ? -13.991 6.201 8.866 1.00 95.88 110 TRP A C 1
ATOM 837 O O . TRP A 1 110 ? -12.945 5.922 8.289 1.00 95.88 110 TRP A O 1
ATOM 847 N N . THR A 1 111 ? -14.172 7.354 9.481 1.00 94.81 111 THR A N 1
ATOM 848 C CA . THR A 1 111 ? -13.167 8.410 9.510 1.00 94.81 111 THR A CA 1
ATOM 849 C C . THR A 1 111 ? -12.245 8.285 10.730 1.00 94.81 111 THR A C 1
ATOM 851 O O . THR A 1 111 ? -12.561 7.620 11.722 1.00 94.81 111 THR A O 1
ATOM 854 N N . THR A 1 112 ? -11.080 8.936 10.699 1.00 93.62 112 THR A N 1
ATOM 855 C CA . THR A 1 112 ? -10.105 8.929 11.809 1.00 93.62 112 THR A CA 1
ATOM 856 C C . THR A 1 112 ? -10.634 9.548 13.108 1.00 93.62 112 THR A C 1
ATOM 858 O O . THR A 1 112 ? -10.122 9.245 14.182 1.00 93.62 112 THR A O 1
ATOM 861 N N . ASP A 1 113 ? -11.660 10.397 13.040 1.00 93.50 113 ASP A N 1
ATOM 862 C CA . ASP A 1 113 ? -12.370 10.969 14.194 1.00 93.50 113 ASP A CA 1
ATOM 863 C C . ASP A 1 113 ? -13.430 10.022 14.790 1.00 93.50 113 ASP A C 1
ATOM 865 O O . ASP A 1 113 ? -14.048 10.353 15.800 1.00 93.50 113 ASP A O 1
ATOM 869 N N . GLN A 1 114 ? -13.599 8.820 14.228 1.00 94.25 114 GLN A N 1
ATOM 870 C CA . GLN A 1 114 ? -14.524 7.788 14.706 1.00 94.25 114 GLN A CA 1
ATOM 871 C C . GLN A 1 114 ? -13.790 6.521 15.194 1.00 94.25 114 GLN A C 1
ATOM 873 O O . GLN A 1 114 ? -14.071 5.411 14.723 1.00 94.25 114 GLN A O 1
ATOM 878 N N . PRO A 1 115 ? -12.863 6.642 16.168 1.00 95.12 115 PRO A N 1
ATOM 879 C CA . PRO A 1 115 ? -12.007 5.543 16.605 1.00 95.12 115 PRO A CA 1
ATOM 880 C C . PRO A 1 115 ? -12.767 4.326 17.104 1.00 95.12 115 PRO A C 1
ATOM 882 O O . PRO A 1 115 ? -12.389 3.204 16.785 1.00 95.12 115 PRO A O 1
ATOM 885 N N . ASP A 1 116 ? -13.863 4.514 17.831 1.00 96.69 116 ASP A N 1
ATOM 886 C CA . ASP A 1 116 ? -14.617 3.395 18.399 1.00 96.69 116 ASP A CA 1
ATOM 887 C C . ASP A 1 116 ? -15.268 2.501 17.334 1.00 96.69 116 ASP A C 1
ATOM 889 O O . ASP A 1 116 ? -15.495 1.310 17.580 1.00 96.69 116 ASP A O 1
ATOM 893 N N . ASN A 1 117 ? -15.556 3.053 16.152 1.00 96.38 117 ASN A N 1
ATOM 894 C CA . ASN A 1 117 ? -16.180 2.321 15.056 1.00 96.38 117 ASN A CA 1
ATOM 895 C C . ASN A 1 117 ? -15.151 1.457 14.324 1.00 96.38 117 ASN A C 1
ATOM 897 O O . ASN A 1 117 ? -15.303 0.231 14.269 1.00 96.38 117 ASN A O 1
ATOM 901 N N . TYR A 1 118 ? -14.067 2.065 13.826 1.00 96.19 118 TYR A N 1
ATOM 902 C CA . TYR A 1 118 ? -13.061 1.307 13.082 1.00 96.19 118 TYR A CA 1
ATOM 903 C C . TYR A 1 118 ? -12.280 0.347 13.987 1.00 96.19 118 TYR A C 1
ATOM 905 O O . TYR A 1 118 ? -12.006 -0.776 13.572 1.00 96.19 118 TYR A O 1
ATOM 913 N N . LYS A 1 119 ? -11.991 0.707 15.248 1.00 97.50 119 LYS A N 1
ATOM 914 C CA . LYS A 1 119 ? -11.295 -0.191 16.190 1.00 97.50 119 LYS A CA 1
ATOM 915 C C . LYS A 1 119 ? -12.091 -1.463 16.433 1.00 97.50 119 LYS A C 1
ATOM 917 O O . LYS A 1 119 ? -11.556 -2.565 16.345 1.00 97.50 119 LYS A O 1
ATOM 922 N N . ARG A 1 120 ? -13.395 -1.320 16.678 1.00 97.50 120 ARG A N 1
ATOM 923 C CA . ARG A 1 120 ? -14.311 -2.451 16.876 1.00 97.50 120 ARG A CA 1
ATOM 924 C C . ARG A 1 120 ? -14.398 -3.335 15.635 1.00 97.50 120 ARG A C 1
ATOM 926 O O . ARG A 1 120 ? -14.413 -4.560 15.760 1.00 97.50 120 ARG A O 1
ATOM 933 N N . MET A 1 121 ? -14.453 -2.727 14.452 1.00 97.56 121 MET A N 1
ATOM 934 C CA . MET A 1 121 ? -14.426 -3.433 13.171 1.00 97.56 121 MET A CA 1
ATOM 935 C C . MET A 1 121 ? -13.132 -4.244 13.006 1.00 97.56 121 MET A C 1
ATOM 937 O O . MET A 1 121 ? -13.201 -5.455 12.798 1.00 97.56 121 MET A O 1
ATOM 941 N N . LEU A 1 122 ? -11.966 -3.615 13.174 1.00 97.69 122 LEU A N 1
ATOM 942 C CA . LEU A 1 122 ? -10.659 -4.261 13.014 1.00 97.69 122 LEU A CA 1
ATOM 943 C C . LEU A 1 122 ? -10.440 -5.384 14.037 1.00 97.69 122 LEU A C 1
ATOM 945 O O . LEU A 1 122 ? -10.090 -6.503 13.654 1.00 97.69 122 LEU A O 1
ATOM 949 N N . SER A 1 123 ? -10.743 -5.154 15.320 1.00 98.00 123 SER A N 1
ATOM 950 C CA . SER A 1 123 ? -10.665 -6.203 16.346 1.00 98.00 123 SER A CA 1
ATOM 951 C C . SER A 1 123 ? -11.534 -7.409 15.995 1.00 98.00 123 SER A C 1
ATOM 953 O O . SER A 1 123 ? -11.085 -8.551 16.094 1.00 98.00 123 SER A O 1
ATOM 955 N N . ARG A 1 124 ? -12.773 -7.174 15.550 1.00 97.62 124 ARG A N 1
ATOM 956 C CA . ARG A 1 124 ? -13.702 -8.242 15.161 1.00 97.62 124 ARG A CA 1
ATOM 957 C C . ARG A 1 124 ? -13.232 -8.996 13.922 1.00 97.62 124 ARG A C 1
ATOM 959 O O . ARG A 1 124 ? -13.386 -10.218 13.885 1.00 97.62 124 ARG A O 1
ATOM 966 N N . PHE A 1 125 ? -12.650 -8.309 12.937 1.00 97.12 125 PHE A N 1
ATOM 967 C CA . PHE A 1 125 ? -12.033 -8.962 11.784 1.00 97.12 125 PHE A CA 1
ATOM 968 C C . PHE A 1 125 ? -10.969 -9.961 12.247 1.00 97.12 125 PHE A C 1
ATOM 970 O O . PHE A 1 125 ? -11.076 -11.148 11.942 1.00 97.12 125 PHE A O 1
ATOM 977 N N . TRP A 1 126 ? -10.001 -9.525 13.057 1.00 97.94 126 TRP A N 1
ATOM 978 C CA . TRP A 1 126 ? -8.908 -10.393 13.503 1.00 97.94 126 TRP A CA 1
ATOM 979 C C . TRP A 1 126 ? -9.364 -11.501 14.451 1.00 97.94 126 TRP A C 1
ATOM 981 O O . TRP A 1 126 ? -8.844 -12.613 14.378 1.00 97.94 126 TRP A O 1
ATOM 991 N N . GLN A 1 127 ? -10.381 -11.267 15.280 1.00 97.81 127 GLN A N 1
ATOM 992 C CA . GLN A 1 127 ? -11.000 -12.331 16.077 1.00 97.81 127 GLN A CA 1
ATOM 993 C C . GLN A 1 127 ? -11.580 -13.441 15.191 1.00 97.81 127 GLN A C 1
ATOM 995 O O . GLN A 1 127 ? -11.360 -14.622 15.456 1.00 97.81 127 GLN A O 1
ATOM 1000 N N . ARG A 1 128 ? -12.291 -13.074 14.118 1.00 97.25 128 ARG A N 1
ATOM 1001 C CA . ARG A 1 128 ? -12.923 -14.030 13.194 1.00 97.25 128 ARG A CA 1
ATOM 1002 C C . ARG A 1 128 ? -11.910 -14.704 12.274 1.00 97.25 128 ARG A C 1
ATOM 1004 O O . ARG A 1 128 ? -11.977 -15.914 12.075 1.00 97.25 128 ARG A O 1
ATOM 1011 N N . TYR A 1 129 ? -10.945 -13.947 11.756 1.00 97.56 129 TYR A N 1
ATOM 1012 C CA . TYR A 1 129 ? -9.922 -14.454 10.841 1.00 97.56 129 TYR A CA 1
ATOM 1013 C C . TYR A 1 129 ? -9.038 -15.533 11.477 1.00 97.56 129 TYR A C 1
ATOM 1015 O O . TYR A 1 129 ? -8.504 -16.390 10.775 1.00 97.56 129 TYR A O 1
ATOM 1023 N N . ARG A 1 130 ? -8.965 -15.581 12.813 1.00 97.75 130 ARG A N 1
ATOM 1024 C CA . ARG A 1 130 ? -8.209 -16.605 13.543 1.00 97.75 130 ARG A CA 1
ATOM 1025 C C . ARG A 1 130 ? -8.694 -18.019 13.234 1.00 97.75 130 ARG A C 1
ATOM 1027 O O . ARG A 1 130 ? -7.901 -18.951 13.264 1.00 97.75 130 ARG A O 1
ATOM 1034 N N . VAL A 1 131 ? -9.980 -18.175 12.917 1.00 98.00 131 VAL A N 1
ATOM 1035 C CA . VAL A 1 131 ? -10.565 -19.461 12.508 1.00 98.00 131 VAL A CA 1
ATOM 1036 C C . VAL A 1 131 ? -10.032 -19.907 11.142 1.00 98.00 131 VAL A C 1
ATOM 1038 O O . VAL A 1 131 ? -9.896 -21.100 10.899 1.00 98.00 131 VAL A O 1
ATOM 1041 N N . VAL A 1 132 ? -9.707 -18.956 10.263 1.00 97.19 132 VAL A N 1
ATOM 1042 C CA . VAL A 1 132 ? -9.189 -19.213 8.912 1.00 97.19 132 VAL A CA 1
ATOM 1043 C C . VAL A 1 132 ? -7.684 -19.469 8.945 1.00 97.19 132 VAL A C 1
ATOM 1045 O O . VAL A 1 132 ? -7.204 -20.410 8.319 1.00 97.19 132 VAL A O 1
ATOM 1048 N N . ASN A 1 133 ? -6.932 -18.645 9.678 1.00 97.56 133 ASN A N 1
ATOM 1049 C CA . ASN A 1 133 ? -5.481 -18.761 9.775 1.00 97.56 133 ASN A CA 1
ATOM 1050 C C . ASN A 1 133 ? -4.990 -18.446 11.194 1.00 97.56 133 ASN A C 1
ATOM 1052 O O . ASN A 1 133 ? -4.543 -17.339 11.485 1.00 97.56 133 ASN A O 1
ATOM 1056 N N . ALA A 1 134 ? -5.032 -19.445 12.076 1.00 97.62 134 ALA A N 1
ATOM 1057 C CA . ALA A 1 134 ? -4.619 -19.295 13.471 1.00 97.62 134 ALA A CA 1
ATOM 1058 C C . ALA A 1 134 ? -3.110 -19.038 13.661 1.00 97.62 134 ALA A C 1
ATOM 1060 O O . ALA A 1 134 ? -2.710 -18.620 14.746 1.00 97.62 134 ALA A O 1
ATOM 1061 N N . VAL A 1 135 ? -2.286 -19.286 12.634 1.00 97.81 135 VAL A N 1
ATOM 1062 C CA . VAL A 1 135 ? -0.820 -19.123 12.673 1.00 97.81 135 VAL A CA 1
ATOM 1063 C C . VAL A 1 135 ? -0.350 -17.804 12.056 1.00 97.81 135 VAL A C 1
ATOM 1065 O O . VAL A 1 135 ? 0.848 -17.593 11.890 1.00 97.81 135 VAL A O 1
ATOM 1068 N N . HIS A 1 136 ? -1.276 -16.908 11.702 1.00 97.56 136 HIS A N 1
ATOM 1069 C CA . HIS A 1 136 ? -0.918 -15.593 11.185 1.00 97.56 136 HIS A CA 1
ATOM 1070 C C . HIS A 1 136 ? -0.075 -14.811 12.219 1.00 97.56 136 HIS A C 1
ATOM 1072 O O . HIS A 1 136 ? -0.469 -14.771 13.390 1.00 97.56 136 HIS A O 1
ATOM 1078 N N . PRO A 1 137 ? 1.019 -14.127 11.814 1.00 97.38 137 PRO A N 1
ATOM 1079 C CA . PRO A 1 137 ? 1.934 -13.439 12.735 1.00 97.38 137 PRO A CA 1
ATOM 1080 C C . PRO A 1 137 ? 1.274 -12.443 13.693 1.00 97.38 137 PRO A C 1
ATOM 1082 O O . PRO A 1 137 ? 1.762 -12.220 14.796 1.00 97.38 137 PRO A O 1
ATOM 1085 N N . ILE A 1 138 ? 0.117 -11.885 13.325 1.00 97.69 138 ILE A N 1
ATOM 1086 C CA . ILE A 1 138 ? -0.652 -11.001 14.211 1.00 97.69 138 ILE A CA 1
ATOM 1087 C C . ILE A 1 138 ? -1.010 -11.643 15.562 1.00 97.69 138 ILE A C 1
ATOM 1089 O O . ILE A 1 138 ? -1.073 -10.938 16.561 1.00 97.69 138 ILE A O 1
ATOM 1093 N N . TYR A 1 139 ? -1.217 -12.963 15.625 1.00 98.19 139 TYR A N 1
ATOM 1094 C CA . TYR A 1 139 ? -1.601 -13.641 16.870 1.00 98.19 139 TYR A CA 1
ATOM 1095 C C . TYR A 1 139 ? -0.413 -13.944 17.785 1.00 98.19 139 TYR A C 1
ATOM 1097 O O . TYR A 1 139 ? -0.620 -14.214 18.967 1.00 98.19 139 TYR A O 1
ATOM 1105 N N . SER A 1 140 ? 0.810 -13.923 17.253 1.00 97.31 140 SER A N 1
ATOM 1106 C CA . SER A 1 140 ? 2.044 -14.136 18.016 1.00 97.31 140 SER A CA 1
ATOM 1107 C C . SER A 1 140 ? 2.796 -12.841 18.313 1.00 97.31 140 SER A C 1
ATOM 1109 O O . SER A 1 140 ? 3.485 -12.766 19.323 1.00 97.31 140 SER A O 1
ATOM 1111 N N . GLU A 1 141 ? 2.684 -11.832 17.445 1.00 97.56 141 GLU A N 1
ATOM 1112 C CA . GLU A 1 141 ? 3.457 -10.586 17.532 1.00 97.56 141 GLU A CA 1
ATOM 1113 C C . GLU A 1 141 ? 2.646 -9.391 18.052 1.00 97.56 141 GLU A C 1
ATOM 1115 O O . GLU A 1 141 ? 3.240 -8.382 18.430 1.00 97.56 141 GLU A O 1
ATOM 1120 N N . LYS A 1 142 ? 1.307 -9.473 18.081 1.00 97.44 142 LYS A N 1
ATOM 1121 C CA . LYS A 1 142 ? 0.426 -8.384 18.534 1.00 97.44 142 LYS A CA 1
ATOM 1122 C C . LYS A 1 142 ? -0.557 -8.862 19.602 1.00 97.44 142 LYS A C 1
ATOM 1124 O O . LYS A 1 142 ? -1.132 -9.946 19.493 1.00 97.44 142 LYS A O 1
ATOM 1129 N N . SER A 1 143 ? -0.787 -8.030 20.616 1.00 97.00 143 SER A N 1
ATOM 1130 C CA . SER A 1 143 ? -1.818 -8.272 21.630 1.00 97.00 143 SER A CA 1
ATOM 1131 C C . SER A 1 143 ? -3.227 -8.077 21.059 1.00 97.00 143 SER A C 1
ATOM 1133 O O . SER A 1 143 ? -3.410 -7.430 20.025 1.00 97.00 143 SER A O 1
ATOM 1135 N N . SER A 1 144 ? -4.246 -8.598 21.749 1.00 95.62 144 SER A N 1
ATOM 1136 C CA . SER A 1 144 ? -5.654 -8.436 21.357 1.00 95.62 144 SER A CA 1
ATOM 1137 C C . SER A 1 144 ? -6.085 -6.975 21.225 1.00 95.62 144 SER A C 1
ATOM 1139 O O . SER A 1 144 ? -6.912 -6.644 20.376 1.00 95.62 144 SER A O 1
ATOM 1141 N N . GLU A 1 145 ? -5.508 -6.092 22.035 1.00 96.31 145 GLU A N 1
ATOM 1142 C CA . GLU A 1 145 ? -5.776 -4.653 22.031 1.00 96.31 145 GLU A CA 1
ATOM 1143 C C . GLU A 1 145 ? -5.156 -3.992 20.796 1.00 96.31 145 GLU A C 1
ATOM 1145 O O . GLU A 1 145 ? -5.749 -3.087 20.212 1.00 96.31 145 GLU A O 1
ATOM 1150 N N . GLN A 1 146 ? -3.993 -4.476 20.351 1.00 96.69 146 GLN A N 1
ATOM 1151 C CA . GLN A 1 146 ? -3.309 -3.965 19.163 1.00 96.69 146 GLN A CA 1
ATOM 1152 C C . GLN A 1 146 ? -4.030 -4.341 17.863 1.00 96.69 146 GLN A C 1
ATOM 1154 O O . GLN A 1 146 ? -3.931 -3.609 16.881 1.00 96.69 146 GLN A O 1
ATOM 1159 N N . TRP A 1 147 ? -4.828 -5.416 17.845 1.00 97.56 147 TRP A N 1
ATOM 1160 C CA . TRP A 1 147 ? -5.627 -5.786 16.667 1.00 97.56 147 TRP A CA 1
ATOM 1161 C C . TRP A 1 147 ? -6.603 -4.686 16.236 1.00 97.56 147 TRP A C 1
ATOM 1163 O O . TRP A 1 147 ? -6.963 -4.617 15.065 1.00 97.56 147 TRP A O 1
ATOM 1173 N N . ALA A 1 148 ? -7.009 -3.811 17.161 1.00 97.50 148 ALA A N 1
ATOM 1174 C CA . ALA A 1 148 ? -7.863 -2.657 16.888 1.00 97.50 148 ALA A CA 1
ATOM 1175 C C . ALA A 1 148 ? -7.212 -1.599 15.974 1.00 97.50 148 ALA A C 1
ATOM 1177 O O . ALA A 1 148 ? -7.899 -0.691 15.513 1.00 97.50 148 ALA A O 1
ATOM 1178 N N . PHE A 1 149 ? -5.902 -1.697 15.739 1.00 96.62 149 PHE A N 1
ATOM 1179 C CA . PHE A 1 149 ? -5.117 -0.750 14.947 1.00 96.62 149 PHE A CA 1
ATOM 1180 C C . PHE A 1 149 ? -4.535 -1.391 13.677 1.00 96.62 149 PHE A C 1
ATOM 1182 O O . PHE A 1 149 ? -4.168 -0.693 12.743 1.00 96.62 149 PHE A O 1
ATOM 1189 N N . CYS A 1 150 ? -4.525 -2.724 13.586 1.00 97.50 150 CYS A N 1
ATOM 1190 C CA . CYS A 1 150 ? -3.960 -3.431 12.441 1.00 97.50 150 CYS A CA 1
ATOM 1191 C C . CYS A 1 150 ? -4.953 -3.517 11.273 1.00 97.50 150 CYS A C 1
ATOM 1193 O O . CYS A 1 150 ? -5.959 -4.224 11.354 1.00 97.50 150 CYS A O 1
ATOM 1195 N N . ILE A 1 151 ? -4.637 -2.868 10.153 1.00 97.25 151 ILE A N 1
ATOM 1196 C CA . ILE A 1 151 ? -5.460 -2.901 8.936 1.00 97.25 151 ILE A CA 1
ATOM 1197 C C . ILE A 1 151 ? -5.119 -4.150 8.106 1.00 97.25 151 ILE A C 1
ATOM 1199 O O . ILE A 1 151 ? -3.958 -4.331 7.733 1.00 97.25 151 ILE A O 1
ATOM 1203 N N . PRO A 1 152 ? -6.089 -5.027 7.785 1.00 96.69 152 PRO A N 1
ATOM 1204 C CA . PRO A 1 152 ? -5.831 -6.178 6.930 1.00 96.69 152 PRO A CA 1
ATOM 1205 C C . PRO A 1 152 ? -5.685 -5.748 5.467 1.00 96.69 152 PRO A C 1
ATOM 1207 O O . PRO A 1 152 ? -6.601 -5.170 4.877 1.00 96.69 152 PRO A O 1
ATOM 1210 N N . VAL A 1 153 ? -4.543 -6.074 4.868 1.00 96.31 153 VAL A N 1
ATOM 1211 C CA . VAL A 1 153 ? -4.207 -5.742 3.478 1.00 96.31 153 VAL A CA 1
ATOM 1212 C C . VAL A 1 153 ? -3.681 -6.989 2.771 1.00 96.31 153 VAL A C 1
ATOM 1214 O O . VAL A 1 153 ? -2.879 -7.735 3.329 1.00 96.31 153 VAL A O 1
ATOM 1217 N N . ALA A 1 154 ? -4.122 -7.209 1.536 1.00 95.12 154 ALA A N 1
ATOM 1218 C CA . ALA A 1 154 ? -3.522 -8.159 0.607 1.00 95.12 154 ALA A CA 1
ATOM 1219 C C . ALA A 1 154 ? -2.582 -7.443 -0.367 1.00 95.12 154 ALA A C 1
ATOM 1221 O O . ALA A 1 154 ? -2.834 -6.309 -0.777 1.00 95.12 154 ALA A O 1
ATOM 1222 N N . VAL A 1 155 ? -1.528 -8.140 -0.784 1.00 95.50 155 VAL A N 1
ATOM 1223 C CA . VAL A 1 155 ? -0.727 -7.760 -1.950 1.00 95.50 155 VAL A CA 1
ATOM 1224 C C . VAL A 1 155 ? -1.280 -8.500 -3.159 1.00 95.50 155 VAL A C 1
ATOM 1226 O O . VAL A 1 155 ? -1.553 -9.699 -3.094 1.00 95.50 155 VAL A O 1
ATOM 1229 N N . HIS A 1 156 ? -1.461 -7.780 -4.256 1.00 92.31 156 HIS A N 1
ATOM 1230 C CA . HIS A 1 156 ? -1.955 -8.322 -5.507 1.00 92.31 156 HIS A CA 1
ATOM 1231 C C . HIS A 1 156 ? -0.986 -7.980 -6.634 1.00 92.31 156 HIS A C 1
ATOM 1233 O O . HIS A 1 156 ? -0.766 -6.802 -6.918 1.00 92.31 156 HIS A O 1
ATOM 1239 N N . GLY A 1 157 ? -0.452 -9.016 -7.278 1.00 92.00 157 GLY A N 1
ATOM 1240 C CA . GLY A 1 157 ? 0.296 -8.923 -8.525 1.00 92.00 157 GLY A CA 1
ATOM 1241 C C . GLY A 1 157 ? -0.533 -9.512 -9.660 1.00 92.00 157 GLY A C 1
ATOM 1242 O O . GLY A 1 157 ? -1.068 -10.612 -9.521 1.00 92.00 157 GLY A O 1
ATOM 1243 N N . ASP A 1 158 ? -0.648 -8.780 -10.761 1.00 89.00 158 ASP A N 1
ATOM 1244 C CA . ASP A 1 158 ? -1.284 -9.253 -11.989 1.00 89.00 158 ASP A CA 1
ATOM 1245 C C . ASP A 1 158 ? -0.346 -9.019 -13.172 1.00 89.00 158 ASP A C 1
ATOM 1247 O O . ASP A 1 158 ? 0.254 -7.948 -13.300 1.00 89.00 158 ASP A O 1
ATOM 1251 N N . GLU A 1 159 ? -0.215 -10.020 -14.038 1.00 87.56 159 GLU A N 1
ATOM 1252 C CA . GLU A 1 159 ? 0.553 -9.910 -15.273 1.00 87.56 159 GLU A CA 1
ATOM 1253 C C . GLU A 1 159 ? -0.404 -9.983 -16.459 1.00 87.56 159 GLU A C 1
ATOM 1255 O O . GLU A 1 159 ? -0.859 -11.044 -16.889 1.00 87.56 159 GLU A O 1
ATOM 1260 N N . GLY A 1 160 ? -0.715 -8.806 -16.991 1.00 78.75 160 GLY A N 1
ATOM 1261 C CA . GLY A 1 160 ? -1.681 -8.637 -18.063 1.00 78.75 160 GLY A CA 1
ATOM 1262 C C . GLY A 1 160 ? -1.027 -8.219 -19.370 1.00 78.75 160 GLY A C 1
ATOM 1263 O O . GLY A 1 160 ? 0.056 -7.632 -19.409 1.00 78.75 160 GLY A O 1
ATOM 1264 N N . ARG A 1 161 ? -1.729 -8.461 -20.478 1.00 72.69 161 ARG A N 1
ATOM 1265 C CA . ARG A 1 161 ? -1.441 -7.804 -21.758 1.00 72.69 161 ARG A CA 1
ATOM 1266 C C . ARG A 1 161 ? -2.425 -6.654 -21.908 1.00 72.69 161 ARG A C 1
ATOM 1268 O O . ARG A 1 161 ? -3.603 -6.888 -22.157 1.00 72.69 161 ARG A O 1
ATOM 1275 N N . GLY A 1 162 ? -1.948 -5.420 -21.756 1.00 66.12 162 GLY A N 1
ATOM 1276 C CA . GLY A 1 162 ? -2.774 -4.243 -22.041 1.00 66.12 162 GLY A CA 1
ATOM 1277 C C . GLY A 1 162 ? -3.160 -4.160 -23.525 1.00 66.12 162 GLY A C 1
ATOM 1278 O O . GLY A 1 162 ? -2.718 -4.969 -24.343 1.00 66.12 162 GLY A O 1
ATOM 1279 N N . LEU A 1 163 ? -3.910 -3.124 -23.914 1.00 65.19 163 LEU A N 1
ATOM 1280 C CA . LEU A 1 163 ? -4.300 -2.880 -25.318 1.00 65.19 163 LEU A CA 1
ATOM 1281 C C . LEU A 1 163 ? -3.099 -2.811 -26.282 1.00 65.19 163 LEU A C 1
ATOM 1283 O O . LEU A 1 163 ? -3.207 -3.168 -27.452 1.00 65.19 163 LEU A O 1
ATOM 1287 N N . ALA A 1 164 ? -1.925 -2.428 -25.771 1.00 67.06 164 ALA A N 1
ATOM 1288 C CA . ALA A 1 164 ? -0.666 -2.419 -26.512 1.00 67.06 164 ALA A CA 1
ATOM 1289 C C . ALA A 1 164 ? -0.049 -3.818 -26.740 1.00 67.06 164 ALA A C 1
ATOM 1291 O O . ALA A 1 164 ? 1.027 -3.919 -27.323 1.00 67.06 164 ALA A O 1
ATOM 1292 N N . LYS A 1 165 ? -0.685 -4.897 -26.260 1.00 77.56 165 LYS A N 1
ATOM 1293 C CA . LYS A 1 165 ? -0.222 -6.300 -26.315 1.00 77.56 165 LYS A CA 1
ATOM 1294 C C . LYS A 1 165 ? 1.150 -6.558 -25.675 1.00 77.56 165 LYS A C 1
ATOM 1296 O O . LYS A 1 165 ? 1.709 -7.644 -25.840 1.00 77.56 165 LYS A O 1
ATOM 1301 N N . LEU A 1 166 ? 1.674 -5.591 -24.926 1.00 78.56 166 LEU A N 1
ATOM 1302 C CA . LEU A 1 166 ? 2.899 -5.720 -24.149 1.00 78.56 166 LEU A CA 1
ATOM 1303 C C . LEU A 1 166 ? 2.547 -6.279 -22.765 1.00 78.56 166 LEU A C 1
ATOM 1305 O O . LEU A 1 166 ? 1.676 -5.702 -22.111 1.00 78.56 166 LEU A O 1
ATOM 1309 N N . PRO A 1 167 ? 3.179 -7.383 -22.325 1.00 86.19 167 PRO A N 1
ATOM 1310 C CA . PRO A 1 167 ? 2.981 -7.889 -20.976 1.00 86.19 167 PRO A CA 1
ATOM 1311 C C . PRO A 1 167 ? 3.566 -6.913 -19.955 1.00 86.19 167 PRO A C 1
ATOM 1313 O O . PRO A 1 167 ? 4.697 -6.435 -20.124 1.00 86.19 167 PRO A O 1
ATOM 1316 N N . VAL A 1 168 ? 2.787 -6.616 -18.923 1.00 91.38 168 VAL A N 1
ATOM 1317 C CA . VAL A 1 168 ? 3.131 -5.689 -17.848 1.00 91.38 168 VAL A CA 1
ATOM 1318 C C . VAL A 1 168 ? 2.712 -6.315 -16.524 1.00 91.38 168 VAL A C 1
ATOM 1320 O O . VAL A 1 168 ? 1.552 -6.698 -16.376 1.00 91.38 168 VAL A O 1
ATOM 1323 N N . LEU A 1 169 ? 3.644 -6.376 -15.575 1.00 93.12 169 LEU A N 1
ATOM 1324 C CA . LEU A 1 169 ? 3.351 -6.645 -14.174 1.00 93.12 169 LEU A CA 1
ATOM 1325 C C . LEU A 1 169 ? 2.810 -5.372 -13.530 1.00 93.12 169 LEU A C 1
ATOM 1327 O O . LEU A 1 169 ? 3.424 -4.307 -13.627 1.00 93.12 169 LEU A O 1
ATOM 1331 N N . VAL A 1 170 ? 1.676 -5.495 -12.856 1.00 93.88 170 VAL A N 1
ATOM 1332 C CA . VAL A 1 170 ? 1.118 -4.462 -11.989 1.00 93.88 170 VAL A CA 1
ATOM 1333 C C . VAL A 1 170 ? 1.032 -5.034 -10.587 1.00 93.88 170 VAL A C 1
ATOM 1335 O O . VAL A 1 170 ? 0.367 -6.044 -10.369 1.00 93.88 170 VAL A O 1
ATOM 1338 N N . GLU A 1 171 ? 1.669 -4.359 -9.638 1.00 96.38 171 GLU A N 1
ATOM 1339 C CA . GLU A 1 171 ? 1.567 -4.699 -8.224 1.00 96.38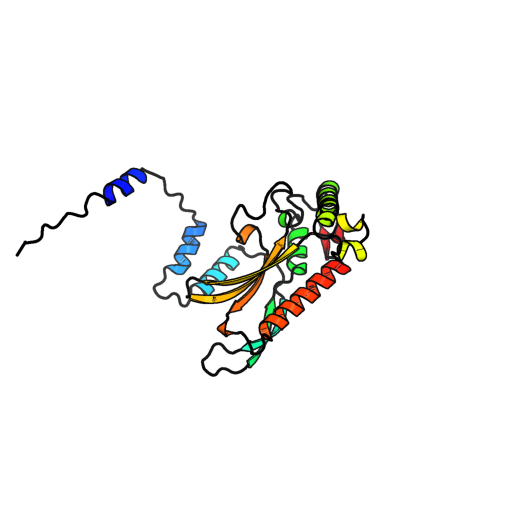 171 GLU A CA 1
ATOM 1340 C C . GLU A 1 171 ? 0.777 -3.630 -7.484 1.00 96.38 171 GLU A C 1
ATOM 1342 O O . GLU A 1 171 ? 0.905 -2.426 -7.735 1.00 96.38 171 GLU A O 1
ATOM 1347 N N . SER A 1 172 ? -0.064 -4.072 -6.560 1.00 96.50 172 SER A N 1
ATOM 1348 C CA . SER A 1 172 ? -0.964 -3.203 -5.816 1.00 96.50 172 SER A CA 1
ATOM 1349 C C . SER A 1 172 ? -1.269 -3.755 -4.431 1.00 96.50 172 SER A C 1
ATOM 1351 O O . SER A 1 172 ? -1.191 -4.959 -4.187 1.00 96.50 172 SER A O 1
ATOM 1353 N N . TYR A 1 173 ? -1.653 -2.860 -3.531 1.00 96.88 173 TYR A N 1
ATOM 1354 C CA . TYR A 1 173 ? -2.185 -3.194 -2.219 1.00 96.88 173 TYR A CA 1
ATOM 1355 C C . TYR A 1 173 ? -3.707 -3.144 -2.262 1.00 96.88 173 TYR A C 1
ATOM 1357 O O . TYR A 1 173 ? -4.293 -2.231 -2.844 1.00 96.88 173 TYR A O 1
ATOM 1365 N N . GLN A 1 174 ? -4.355 -4.101 -1.617 1.00 94.12 174 GLN A N 1
ATOM 1366 C CA . GLN A 1 174 ? -5.803 -4.182 -1.536 1.00 94.12 174 GLN A CA 1
ATOM 1367 C C . GLN A 1 174 ? -6.213 -4.300 -0.068 1.00 94.12 174 GLN A C 1
ATOM 1369 O O . GLN A 1 174 ? -5.989 -5.354 0.534 1.00 94.12 174 GLN A O 1
ATOM 1374 N N . PRO A 1 175 ? -6.818 -3.259 0.530 1.00 93.81 175 PRO A N 1
ATOM 1375 C CA . PRO A 1 175 ? -7.471 -3.404 1.824 1.00 93.81 175 PRO A CA 1
ATOM 1376 C C . PRO A 1 175 ? -8.497 -4.531 1.749 1.00 93.81 175 PRO A C 1
ATOM 1378 O O . PRO A 1 175 ? -9.254 -4.626 0.785 1.00 93.81 175 PRO A O 1
ATOM 1381 N N . ILE A 1 176 ? -8.514 -5.415 2.743 1.00 93.88 176 ILE A N 1
ATOM 1382 C CA . ILE A 1 176 ? -9.464 -6.534 2.767 1.00 93.88 176 ILE A CA 1
ATOM 1383 C C . ILE A 1 176 ? -10.872 -6.031 3.083 1.00 93.88 176 ILE A C 1
ATOM 1385 O O . ILE A 1 176 ? -11.840 -6.513 2.497 1.00 93.88 176 ILE A O 1
ATOM 1389 N N . LEU A 1 177 ? -10.973 -5.037 3.967 1.00 92.94 177 LEU A N 1
ATOM 1390 C CA . LEU A 1 177 ? -12.225 -4.382 4.329 1.00 92.94 177 LEU A CA 1
ATOM 1391 C C . LEU A 1 177 ? -12.503 -3.233 3.344 1.00 92.94 177 LEU A C 1
ATOM 1393 O O . LEU A 1 177 ? -11.643 -2.366 3.187 1.00 92.94 177 LEU A O 1
ATOM 1397 N N . PRO A 1 178 ? -13.656 -3.211 2.652 1.00 88.62 178 PRO A N 1
ATOM 1398 C CA . PRO A 1 178 ? -13.973 -2.146 1.708 1.00 88.62 178 PRO A CA 1
ATOM 1399 C C . PRO A 1 178 ? -14.239 -0.830 2.424 1.00 88.62 178 PRO A C 1
ATOM 1401 O O . PRO A 1 178 ? -14.944 -0.813 3.431 1.00 88.62 178 PRO A O 1
ATOM 1404 N N . GLY A 1 179 ? -13.873 0.292 1.800 1.00 87.19 179 GLY A N 1
ATOM 1405 C CA . GLY A 1 179 ? -14.311 1.625 2.240 1.00 87.19 179 GLY A CA 1
ATOM 1406 C C . GLY A 1 179 ? -15.836 1.831 2.230 1.00 87.19 179 GLY A C 1
ATOM 1407 O O . GLY A 1 179 ? -16.329 2.850 2.689 1.00 87.19 179 GLY A O 1
ATOM 1408 N N . SER A 1 180 ? -16.609 0.872 1.712 1.00 86.00 180 SER A N 1
ATOM 1409 C CA . SER A 1 180 ? -18.074 0.898 1.724 1.00 86.00 180 SER A CA 1
ATOM 1410 C C . SER A 1 180 ? -18.712 0.142 2.903 1.00 86.00 180 SER A C 1
ATOM 1412 O O . SER A 1 180 ? -19.948 0.106 2.980 1.00 86.00 180 SER A O 1
ATOM 1414 N N . GLY A 1 181 ? -17.894 -0.439 3.792 1.00 85.81 181 GLY A N 1
ATOM 1415 C CA . GLY A 1 181 ? -18.303 -1.157 5.002 1.00 85.81 181 GLY A CA 1
ATOM 1416 C C . GLY A 1 181 ? -17.877 -2.630 5.022 1.00 85.81 181 GLY A C 1
ATOM 1417 O O . GLY A 1 181 ? -17.731 -3.264 3.980 1.00 85.81 181 GLY A O 1
ATOM 1418 N N . GLU A 1 182 ? -17.727 -3.194 6.225 1.00 85.81 182 GLU A N 1
ATOM 1419 C CA . GLU A 1 182 ? -17.305 -4.591 6.459 1.00 85.81 182 GLU A CA 1
ATOM 1420 C C . GLU A 1 182 ? -18.286 -5.655 5.928 1.00 85.81 182 GLU A C 1
ATOM 1422 O O . GLU A 1 182 ? -17.888 -6.795 5.701 1.00 85.81 182 GLU A O 1
ATOM 1427 N N . ASP A 1 183 ? -19.551 -5.285 5.711 1.00 86.62 183 ASP A N 1
ATOM 1428 C CA . ASP A 1 183 ? -20.604 -6.181 5.214 1.00 86.62 183 ASP A CA 1
ATOM 1429 C C . ASP A 1 183 ? -20.657 -6.252 3.676 1.00 86.62 183 ASP A C 1
ATOM 1431 O O . ASP A 1 183 ? -21.540 -6.889 3.098 1.00 86.62 183 ASP A O 1
ATOM 1435 N N . LYS A 1 184 ? -19.726 -5.582 2.987 1.00 85.50 184 LYS A N 1
ATOM 1436 C CA . LYS A 1 184 ? -19.632 -5.564 1.523 1.00 85.50 184 LYS A CA 1
ATOM 1437 C C . LYS A 1 184 ? -18.369 -6.270 1.046 1.00 85.50 184 LYS A C 1
ATOM 1439 O O . LYS A 1 184 ? -17.387 -6.416 1.766 1.00 85.50 184 LYS A O 1
ATOM 1444 N N . LEU A 1 185 ? -18.390 -6.706 -0.210 1.00 79.75 185 LEU A N 1
ATOM 1445 C CA . LEU A 1 185 ? -17.232 -7.315 -0.856 1.00 79.75 185 LEU A CA 1
ATOM 1446 C C . LEU A 1 185 ? -16.456 -6.270 -1.654 1.00 79.75 185 LEU A C 1
ATOM 1448 O O . LEU A 1 185 ? -17.039 -5.515 -2.430 1.00 79.75 185 LEU A O 1
ATOM 1452 N N . ASN A 1 186 ? -15.127 -6.340 -1.585 1.00 73.88 186 ASN A N 1
ATOM 1453 C CA . ASN A 1 186 ? -14.207 -5.599 -2.458 1.00 73.88 186 ASN A CA 1
ATOM 1454 C C . ASN A 1 186 ? -14.191 -6.105 -3.919 1.00 73.88 186 ASN A C 1
ATOM 1456 O O . ASN A 1 186 ? -13.233 -5.882 -4.655 1.00 73.88 186 ASN A O 1
ATOM 1460 N N . LEU A 1 187 ? -15.240 -6.819 -4.331 1.00 67.00 187 LEU A N 1
ATOM 1461 C CA . LEU A 1 187 ? -15.433 -7.353 -5.680 1.00 67.00 187 LEU A CA 1
ATOM 1462 C C . LEU A 1 187 ? -16.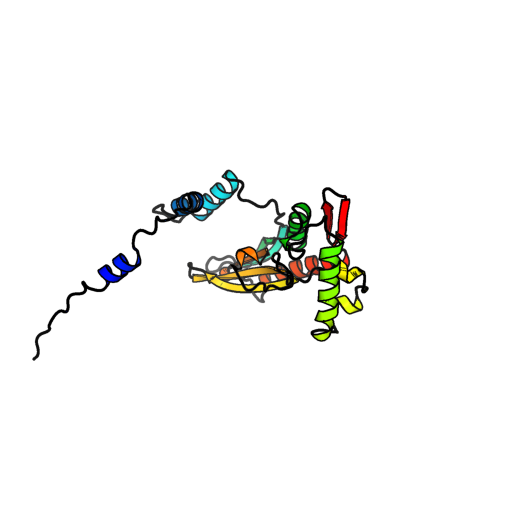470 -6.553 -6.477 1.00 67.00 187 LEU A C 1
ATOM 1464 O O . LEU A 1 187 ? -16.607 -6.756 -7.679 1.00 67.00 187 LEU A O 1
ATOM 1468 N N . VAL A 1 188 ? -17.214 -5.662 -5.814 1.00 60.62 188 VAL A N 1
ATOM 1469 C CA . VAL A 1 188 ? -18.244 -4.840 -6.451 1.00 60.62 188 VAL A CA 1
ATOM 1470 C C . VAL A 1 188 ? -17.649 -3.471 -6.770 1.00 60.62 188 VAL A C 1
ATOM 1472 O O . VAL A 1 188 ? -17.372 -2.685 -5.867 1.00 60.62 188 VAL A O 1
ATOM 1475 N N . GLY A 1 189 ? -17.444 -3.195 -8.058 1.00 63.94 189 GLY A N 1
ATOM 1476 C CA . GLY A 1 189 ? -16.861 -1.946 -8.555 1.00 63.94 189 GLY A CA 1
ATOM 1477 C C . GLY A 1 189 ? -15.563 -2.157 -9.332 1.00 63.94 189 GLY A C 1
ATOM 1478 O O . GLY A 1 189 ? -15.126 -3.283 -9.566 1.00 63.94 189 GLY A O 1
ATOM 1479 N N . HIS A 1 190 ? -14.945 -1.060 -9.768 1.00 67.12 190 HIS A N 1
ATOM 1480 C CA . HIS A 1 190 ? -13.702 -1.130 -10.530 1.00 67.12 190 HIS A CA 1
ATOM 1481 C C . HIS A 1 190 ? -12.503 -1.336 -9.593 1.00 67.12 190 HIS A C 1
ATOM 1483 O O . HIS A 1 190 ? -12.410 -0.736 -8.526 1.00 67.12 190 HIS A O 1
ATOM 1489 N N . THR A 1 191 ? -11.513 -2.118 -10.020 1.00 66.06 191 THR A N 1
ATOM 1490 C CA . THR A 1 191 ? -10.232 -2.279 -9.304 1.00 66.06 191 THR A CA 1
ATOM 1491 C C . THR A 1 191 ? -9.518 -0.955 -8.995 1.00 66.06 191 THR A C 1
ATOM 1493 O O . THR A 1 191 ? -8.815 -0.871 -7.992 1.00 66.06 191 THR A O 1
ATOM 1496 N N . TYR A 1 192 ? -9.741 0.100 -9.792 1.00 64.69 192 TYR A N 1
ATOM 1497 C CA . TYR A 1 192 ? -9.193 1.440 -9.551 1.00 64.69 192 TYR A CA 1
ATOM 1498 C C . TYR A 1 192 ? -9.697 2.084 -8.259 1.00 64.69 192 TYR A C 1
ATOM 1500 O O . TYR A 1 192 ? -9.027 2.955 -7.719 1.00 64.69 192 TYR A O 1
ATOM 1508 N N . THR A 1 193 ? -10.862 1.669 -7.759 1.00 77.62 193 THR A N 1
ATOM 1509 C CA . THR A 1 193 ? -11.460 2.224 -6.539 1.00 77.62 193 THR A CA 1
ATOM 1510 C C . THR A 1 193 ? -11.297 1.300 -5.337 1.00 77.62 193 THR A C 1
ATOM 1512 O O . THR A 1 193 ? -11.851 1.580 -4.281 1.00 77.62 193 THR A O 1
ATOM 1515 N N . THR A 1 194 ? -10.582 0.181 -5.483 1.00 84.19 194 THR A N 1
ATOM 1516 C CA . THR A 1 194 ? -10.411 -0.831 -4.423 1.00 84.19 194 THR A CA 1
ATOM 1517 C C . THR A 1 194 ? -8.953 -1.220 -4.188 1.00 84.19 194 THR A C 1
ATOM 1519 O O . THR A 1 194 ? -8.661 -1.970 -3.258 1.00 84.19 194 THR A O 1
ATOM 1522 N N . ARG A 1 195 ? -8.022 -0.713 -5.007 1.00 91.88 195 ARG A N 1
ATOM 1523 C CA . ARG A 1 195 ? -6.595 -1.037 -4.937 1.00 91.88 195 ARG A CA 1
ATOM 1524 C C . ARG A 1 195 ? -5.735 0.217 -4.986 1.00 91.88 195 ARG A C 1
ATOM 1526 O O . ARG A 1 195 ? -6.058 1.187 -5.663 1.00 91.88 195 ARG A O 1
ATOM 1533 N N . LEU A 1 196 ? -4.606 0.150 -4.298 1.00 94.81 196 LEU A N 1
ATOM 1534 C CA . LEU A 1 196 ? -3.587 1.186 -4.236 1.00 94.81 196 LEU A CA 1
ATOM 1535 C C . LEU A 1 196 ? -2.388 0.722 -5.054 1.00 94.81 196 LEU A C 1
ATOM 1537 O O . LEU A 1 196 ? -1.817 -0.330 -4.772 1.00 94.81 196 LEU A O 1
ATOM 1541 N N . LEU A 1 197 ? -2.020 1.477 -6.087 1.00 95.94 197 LEU A N 1
ATOM 1542 C CA . LEU A 1 197 ? -0.904 1.111 -6.955 1.00 95.94 197 LEU A CA 1
ATOM 1543 C C . LEU A 1 197 ? 0.409 1.101 -6.161 1.00 95.94 197 LEU A C 1
ATOM 1545 O O . LEU A 1 197 ? 0.731 2.098 -5.519 1.00 95.94 197 LEU A O 1
ATOM 1549 N N . ALA A 1 198 ? 1.177 0.016 -6.256 1.00 97.31 198 ALA A N 1
ATOM 1550 C CA . ALA A 1 198 ? 2.541 -0.040 -5.743 1.00 97.31 198 ALA A CA 1
ATOM 1551 C C . ALA A 1 198 ? 3.528 0.294 -6.867 1.00 97.31 198 ALA A C 1
ATOM 1553 O O . ALA A 1 198 ? 4.257 1.285 -6.802 1.00 97.31 198 ALA A O 1
ATOM 1554 N N . THR A 1 199 ? 3.519 -0.498 -7.940 1.00 96.69 199 THR A N 1
ATOM 1555 C CA . THR A 1 199 ? 4.418 -0.305 -9.081 1.00 96.69 199 THR A CA 1
ATOM 1556 C C . THR A 1 199 ? 3.879 -0.960 -10.352 1.00 96.69 199 THR A C 1
ATOM 1558 O O . THR A 1 199 ? 2.918 -1.731 -10.334 1.00 96.69 199 THR A O 1
ATOM 1561 N N . ILE A 1 200 ? 4.510 -0.625 -11.474 1.00 94.69 200 ILE A N 1
ATOM 1562 C CA . ILE A 1 200 ? 4.244 -1.185 -12.797 1.00 94.69 200 ILE A CA 1
ATOM 1563 C C . ILE A 1 200 ? 5.592 -1.532 -13.416 1.00 94.69 200 ILE A C 1
ATOM 1565 O O . ILE A 1 200 ? 6.436 -0.646 -13.533 1.00 94.69 200 ILE A O 1
ATOM 1569 N N . LEU A 1 201 ? 5.794 -2.772 -13.863 1.00 93.75 201 LEU A N 1
ATOM 1570 C CA . LEU A 1 201 ? 7.027 -3.224 -14.509 1.00 93.75 201 LEU A CA 1
ATOM 1571 C C . LEU A 1 201 ? 6.726 -3.894 -15.859 1.00 93.75 201 LEU A C 1
ATOM 1573 O O . LEU A 1 201 ? 6.138 -4.973 -15.901 1.00 93.75 201 LEU A O 1
ATOM 1577 N N . PRO A 1 202 ? 7.140 -3.301 -16.993 1.00 92.19 202 PRO A N 1
ATOM 1578 C CA . PRO A 1 202 ? 7.032 -3.968 -18.284 1.00 92.19 202 PRO A CA 1
ATOM 1579 C C . PRO A 1 202 ? 7.882 -5.241 -18.325 1.00 92.19 202 PRO A C 1
ATOM 1581 O O . PRO A 1 202 ? 9.054 -5.211 -17.953 1.00 92.19 202 PRO A O 1
ATOM 1584 N N . SER A 1 203 ? 7.351 -6.322 -18.895 1.00 89.88 203 SER A N 1
ATOM 1585 C CA . SER A 1 203 ? 8.081 -7.594 -19.063 1.00 89.88 203 SER A CA 1
ATOM 1586 C C . SER A 1 203 ? 9.405 -7.462 -19.821 1.00 89.88 203 SER A C 1
ATOM 1588 O O . SER A 1 203 ? 10.372 -8.169 -19.546 1.00 89.88 203 SER A O 1
ATOM 1590 N N . ALA A 1 204 ? 9.503 -6.499 -20.743 1.00 89.50 204 ALA A N 1
ATOM 1591 C CA . ALA A 1 204 ? 10.745 -6.193 -21.456 1.00 89.50 204 ALA A CA 1
ATOM 1592 C C . ALA A 1 204 ? 11.883 -5.707 -20.533 1.00 89.50 204 ALA A C 1
ATOM 1594 O O . ALA A 1 204 ? 13.049 -5.738 -20.935 1.00 89.50 204 ALA A O 1
ATOM 1595 N N . CYS A 1 205 ? 11.543 -5.255 -19.323 1.00 91.50 205 CYS A N 1
ATOM 1596 C CA . CYS A 1 205 ? 12.472 -4.779 -18.307 1.00 91.50 205 CYS A CA 1
ATOM 1597 C C . CYS A 1 205 ? 12.897 -5.868 -17.315 1.00 91.50 205 CYS A C 1
ATOM 1599 O O . CYS A 1 205 ? 13.781 -5.597 -16.504 1.00 91.50 205 CYS A O 1
ATOM 1601 N N . TYR A 1 206 ? 12.328 -7.078 -17.367 1.00 91.62 206 TYR A N 1
ATOM 1602 C CA . TYR A 1 206 ? 12.703 -8.147 -16.440 1.00 91.62 206 TYR A CA 1
ATOM 1603 C C . TYR A 1 206 ? 14.170 -8.546 -16.654 1.00 91.62 206 TYR A C 1
ATOM 1605 O O . TYR A 1 206 ? 14.580 -8.963 -17.747 1.00 91.62 206 TYR A O 1
ATOM 1613 N N . ALA A 1 207 ? 14.975 -8.382 -15.608 1.00 87.94 207 ALA A N 1
ATOM 1614 C CA . ALA A 1 207 ? 16.329 -8.909 -15.534 1.00 87.94 207 ALA A CA 1
ATOM 1615 C C . ALA A 1 207 ? 16.308 -10.436 -15.364 1.00 87.94 207 ALA A C 1
ATOM 1617 O O . ALA A 1 207 ? 15.292 -11.036 -15.011 1.00 87.94 207 ALA A O 1
ATOM 1618 N N . LYS A 1 208 ? 17.440 -11.085 -15.638 1.00 86.31 208 LYS A N 1
ATOM 1619 C CA . LYS A 1 208 ? 17.582 -12.536 -15.472 1.00 86.31 208 LYS A CA 1
ATOM 1620 C C . LYS A 1 208 ? 17.387 -12.944 -14.013 1.00 86.31 208 LYS A C 1
ATOM 1622 O O . LYS A 1 208 ? 17.730 -12.193 -13.105 1.00 86.31 208 LYS A O 1
ATOM 1627 N N . LYS A 1 209 ? 16.939 -14.190 -13.810 1.00 88.38 209 LYS A N 1
ATOM 1628 C CA . LYS A 1 209 ? 16.725 -14.785 -12.476 1.00 88.38 209 LYS A CA 1
ATOM 1629 C C . LYS A 1 209 ? 15.834 -13.907 -11.586 1.00 88.38 209 LYS A C 1
ATOM 1631 O O . LYS A 1 209 ? 16.118 -13.766 -10.405 1.00 88.38 209 LYS A O 1
ATOM 1636 N N . ASP A 1 210 ? 14.858 -13.244 -12.200 1.00 88.19 210 ASP A N 1
ATOM 1637 C CA . ASP A 1 210 ? 13.828 -12.447 -11.535 1.00 88.19 210 ASP A CA 1
ATOM 1638 C C . ASP A 1 210 ? 14.347 -11.301 -10.650 1.00 88.19 210 ASP A C 1
ATOM 1640 O O . ASP A 1 210 ? 13.595 -10.726 -9.871 1.00 88.19 210 ASP A O 1
ATOM 1644 N N . GLN A 1 211 ? 15.603 -10.868 -10.833 1.00 92.31 211 GLN A N 1
ATOM 1645 C CA . GLN A 1 211 ? 16.243 -9.846 -9.991 1.00 92.31 211 GLN A CA 1
ATOM 1646 C C . GLN A 1 211 ? 15.474 -8.519 -9.922 1.00 92.31 211 GLN A C 1
ATOM 1648 O O . GLN A 1 211 ? 15.541 -7.823 -8.909 1.00 92.31 211 GLN A O 1
ATOM 1653 N N . SER A 1 212 ? 14.763 -8.151 -10.992 1.00 93.31 212 SER A N 1
ATOM 1654 C CA . SER A 1 212 ? 13.919 -6.952 -11.000 1.00 93.31 212 SER A CA 1
ATOM 1655 C C . SER A 1 212 ? 12.718 -7.103 -10.070 1.00 93.31 212 SER A C 1
ATOM 1657 O O . SER A 1 212 ? 12.429 -6.198 -9.295 1.00 93.31 212 SER A O 1
ATOM 1659 N N . VAL A 1 213 ? 12.042 -8.251 -10.147 1.00 93.62 213 VAL A N 1
ATOM 1660 C CA . VAL A 1 213 ? 10.825 -8.551 -9.387 1.00 93.62 213 VAL A CA 1
ATOM 1661 C C . VAL A 1 213 ? 11.175 -8.820 -7.923 1.00 93.62 213 VAL A C 1
ATOM 1663 O O . VAL A 1 213 ? 10.586 -8.219 -7.035 1.00 93.62 213 VAL A O 1
ATOM 1666 N N . ASP A 1 214 ? 12.224 -9.600 -7.656 1.00 95.19 214 ASP A N 1
ATOM 1667 C CA . ASP A 1 214 ? 12.732 -9.842 -6.300 1.00 95.19 214 ASP A CA 1
ATOM 1668 C C . ASP A 1 214 ? 13.140 -8.547 -5.587 1.00 95.19 214 ASP A C 1
ATOM 1670 O O . ASP A 1 214 ? 12.940 -8.403 -4.381 1.00 95.19 214 ASP A O 1
ATOM 1674 N N . GLY A 1 215 ? 13.725 -7.596 -6.322 1.00 95.62 215 GLY A N 1
ATOM 1675 C CA . GLY A 1 215 ? 14.075 -6.285 -5.781 1.00 95.62 215 GLY A CA 1
ATOM 1676 C C . GLY A 1 215 ? 12.845 -5.467 -5.380 1.00 95.62 215 GLY A C 1
ATOM 1677 O O . GLY A 1 215 ? 12.856 -4.848 -4.315 1.00 95.62 215 GLY A O 1
ATOM 1678 N N . LEU A 1 216 ? 11.782 -5.500 -6.192 1.00 96.19 216 LEU A N 1
ATOM 1679 C CA . LEU A 1 216 ? 10.500 -4.857 -5.885 1.00 96.19 216 LEU A CA 1
ATOM 1680 C C . LEU A 1 216 ? 9.831 -5.505 -4.676 1.00 96.19 216 LEU A C 1
ATOM 1682 O O . LEU A 1 216 ? 9.535 -4.818 -3.699 1.00 96.19 216 LEU A O 1
ATOM 1686 N N . HIS A 1 217 ? 9.682 -6.829 -4.703 1.00 96.81 217 HIS A N 1
ATOM 1687 C CA . HIS A 1 217 ? 9.075 -7.588 -3.617 1.00 96.81 217 HIS A CA 1
ATOM 1688 C C . HIS A 1 217 ? 9.820 -7.391 -2.299 1.00 96.81 217 HIS A C 1
ATOM 1690 O O . HIS A 1 217 ? 9.179 -7.249 -1.262 1.00 96.81 217 HIS A O 1
ATOM 1696 N N . ARG A 1 218 ? 11.160 -7.342 -2.315 1.00 97.81 218 ARG A N 1
ATOM 1697 C CA . ARG A 1 218 ? 11.948 -7.064 -1.107 1.00 97.81 218 ARG A CA 1
ATOM 1698 C C . ARG A 1 218 ? 11.641 -5.679 -0.550 1.00 97.81 218 ARG A C 1
ATOM 1700 O O . ARG A 1 218 ? 11.329 -5.576 0.627 1.00 97.81 218 ARG A O 1
ATOM 1707 N N . ALA A 1 219 ? 11.663 -4.643 -1.387 1.00 97.88 219 ALA A N 1
ATOM 1708 C CA . ALA A 1 219 ? 11.355 -3.288 -0.938 1.00 97.88 219 ALA A CA 1
ATOM 1709 C C . ALA A 1 219 ? 9.924 -3.173 -0.386 1.00 97.88 219 ALA A C 1
ATOM 1711 O O . ALA A 1 219 ? 9.708 -2.556 0.655 1.00 97.88 219 ALA A O 1
ATOM 1712 N N . MET A 1 220 ? 8.950 -3.807 -1.044 1.00 98.00 220 MET A N 1
ATOM 1713 C CA . MET A 1 220 ? 7.574 -3.874 -0.547 1.00 98.00 220 MET A CA 1
ATOM 1714 C C . MET A 1 220 ? 7.485 -4.630 0.781 1.00 98.00 220 MET A C 1
ATOM 1716 O O . MET A 1 220 ? 6.818 -4.164 1.699 1.00 98.00 220 MET A O 1
ATOM 1720 N N . ALA A 1 221 ? 8.148 -5.781 0.903 1.00 97.94 221 ALA A N 1
ATOM 1721 C CA . ALA A 1 221 ? 8.144 -6.584 2.121 1.00 97.94 221 ALA A CA 1
ATOM 1722 C C . ALA A 1 221 ? 8.792 -5.845 3.299 1.00 97.94 221 ALA A C 1
ATOM 1724 O O . ALA A 1 221 ? 8.275 -5.926 4.414 1.00 97.94 221 ALA A O 1
ATOM 1725 N N . ASP A 1 222 ? 9.872 -5.102 3.056 1.00 98.31 222 ASP A N 1
ATOM 1726 C CA . ASP A 1 222 ? 10.538 -4.284 4.070 1.00 98.31 222 ASP A CA 1
ATOM 1727 C C . ASP A 1 222 ? 9.594 -3.183 4.591 1.00 98.31 222 ASP A C 1
ATOM 1729 O O . ASP A 1 222 ? 9.430 -3.044 5.804 1.00 98.31 222 ASP A O 1
ATOM 1733 N N . ASP A 1 223 ? 8.894 -2.468 3.699 1.00 98.38 223 ASP A N 1
ATOM 1734 C CA . ASP A 1 223 ? 7.902 -1.443 4.074 1.00 98.38 223 ASP A CA 1
ATOM 1735 C C . ASP A 1 223 ? 6.702 -2.029 4.829 1.00 98.38 223 ASP A C 1
ATOM 1737 O O . ASP A 1 223 ? 6.279 -1.484 5.851 1.00 98.38 223 ASP A O 1
ATOM 1741 N N . LEU A 1 224 ? 6.169 -3.164 4.367 1.00 97.69 224 LEU A N 1
ATOM 1742 C CA . LEU A 1 224 ? 5.061 -3.855 5.031 1.00 97.69 224 LEU A CA 1
ATOM 1743 C C . LEU A 1 224 ? 5.467 -4.370 6.414 1.00 97.69 224 LEU A C 1
ATOM 1745 O O . LEU A 1 224 ? 4.687 -4.272 7.358 1.00 97.69 224 LEU A O 1
ATOM 1749 N N . THR A 1 225 ? 6.687 -4.889 6.551 1.00 97.62 225 THR A N 1
ATOM 1750 C CA . THR A 1 225 ? 7.215 -5.380 7.830 1.00 97.62 225 THR A CA 1
ATOM 1751 C C . THR A 1 225 ? 7.415 -4.234 8.814 1.00 97.62 225 THR A C 1
ATOM 1753 O O . THR A 1 225 ? 7.012 -4.356 9.970 1.00 97.62 225 THR A O 1
ATOM 1756 N N . ALA A 1 226 ? 7.994 -3.118 8.363 1.00 97.81 226 ALA A N 1
ATOM 1757 C CA . ALA A 1 226 ? 8.145 -1.916 9.178 1.00 97.81 226 ALA A CA 1
ATOM 1758 C C . ALA A 1 226 ? 6.775 -1.369 9.604 1.00 97.81 226 ALA A C 1
ATOM 1760 O O . ALA A 1 226 ? 6.530 -1.181 10.790 1.00 97.81 226 ALA A O 1
ATOM 1761 N N . SER A 1 227 ? 5.834 -1.236 8.665 1.00 96.94 227 SER A N 1
ATOM 1762 C CA . SER A 1 227 ? 4.469 -0.774 8.955 1.00 96.94 227 SER A CA 1
ATOM 1763 C C . SER A 1 227 ? 3.747 -1.700 9.935 1.00 96.94 227 SER A C 1
ATOM 1765 O O . SER A 1 227 ? 3.086 -1.234 10.855 1.00 96.94 227 SER A O 1
ATOM 1767 N N . PHE A 1 228 ? 3.906 -3.019 9.799 1.00 97.12 228 PHE A N 1
ATOM 1768 C CA . PHE A 1 228 ? 3.316 -3.977 10.730 1.00 97.12 228 PHE A CA 1
ATOM 1769 C C . PHE A 1 228 ? 3.922 -3.871 12.132 1.00 97.12 228 PHE A C 1
ATOM 1771 O O . PHE A 1 228 ? 3.197 -3.964 13.122 1.00 97.12 228 PHE A O 1
ATOM 1778 N N . ARG A 1 229 ? 5.241 -3.697 12.254 1.00 96.19 229 ARG A N 1
ATOM 1779 C CA . ARG A 1 229 ? 5.931 -3.665 13.553 1.00 96.19 229 ARG A CA 1
ATOM 1780 C C . ARG A 1 229 ? 5.767 -2.331 14.264 1.00 96.19 229 ARG A C 1
ATOM 1782 O O . ARG A 1 229 ? 5.341 -2.334 15.420 1.00 96.19 229 ARG A O 1
ATOM 1789 N N . ASP A 1 230 ? 6.026 -1.247 13.550 1.00 95.75 230 ASP A N 1
ATOM 1790 C CA . ASP A 1 230 ? 6.200 0.099 14.096 1.00 95.75 230 ASP A CA 1
ATOM 1791 C C . ASP A 1 230 ? 4.934 0.965 13.948 1.00 95.75 230 ASP A C 1
ATOM 1793 O O . ASP A 1 230 ? 4.757 1.954 14.667 1.00 95.75 230 ASP A O 1
ATOM 1797 N N . GLY A 1 231 ? 4.018 0.563 13.061 1.00 95.06 231 GLY A N 1
ATOM 1798 C CA . GLY A 1 231 ? 2.831 1.331 12.698 1.00 95.06 231 GLY A CA 1
ATOM 1799 C C . GLY A 1 231 ? 3.150 2.526 11.796 1.00 95.06 231 GLY A C 1
ATOM 1800 O O . GLY A 1 231 ? 4.302 2.857 11.506 1.00 95.06 231 GLY A O 1
ATOM 1801 N N . VAL A 1 232 ? 2.101 3.209 11.355 1.00 94.56 232 VAL A N 1
ATOM 1802 C CA . VAL A 1 232 ? 2.152 4.463 10.607 1.00 94.56 232 VAL A CA 1
ATOM 1803 C C . VAL A 1 232 ? 1.518 5.559 11.454 1.00 94.56 232 VAL A C 1
ATOM 1805 O O . VAL A 1 232 ? 0.327 5.519 11.759 1.00 94.56 232 VAL A O 1
ATOM 1808 N N . THR A 1 233 ? 2.318 6.566 11.806 1.00 91.25 233 THR A N 1
ATOM 1809 C CA . THR A 1 233 ? 1.850 7.735 12.559 1.00 91.25 233 THR A CA 1
ATOM 1810 C C . THR A 1 233 ? 1.542 8.897 11.623 1.00 91.25 233 THR A C 1
ATOM 1812 O O . THR A 1 233 ? 2.360 9.254 10.769 1.00 91.25 233 THR A O 1
ATOM 1815 N N . VAL A 1 234 ? 0.379 9.516 11.812 1.00 87.69 234 VAL A N 1
ATOM 1816 C CA . VAL A 1 234 ? -0.045 10.734 11.118 1.00 87.69 234 VAL A CA 1
ATOM 1817 C C . VAL A 1 234 ? -0.588 11.754 12.107 1.00 87.69 234 VAL A C 1
ATOM 1819 O O . VAL A 1 234 ? -1.245 11.396 13.082 1.00 87.69 234 VAL A O 1
ATOM 1822 N N . GLU A 1 235 ? -0.356 13.035 11.842 1.00 79.50 235 GLU A N 1
ATOM 1823 C CA . GLU A 1 235 ? -1.105 14.102 12.502 1.00 79.50 235 GLU A CA 1
ATOM 1824 C C . GLU A 1 235 ? -2.434 14.282 11.764 1.00 79.50 235 GLU A C 1
ATOM 1826 O O . GLU A 1 235 ? -2.459 14.724 10.615 1.00 79.50 235 GLU A O 1
ATOM 1831 N N . ALA A 1 236 ? -3.533 13.881 12.401 1.00 66.38 236 ALA A N 1
ATOM 1832 C CA . ALA A 1 236 ? -4.883 14.199 11.955 1.00 66.38 236 ALA A CA 1
ATOM 1833 C C . ALA A 1 236 ? -5.385 15.423 12.737 1.00 66.38 236 ALA A C 1
ATOM 1835 O O . ALA A 1 236 ? -4.910 15.696 13.839 1.00 66.38 236 ALA A O 1
ATOM 1836 N N . GLY A 1 237 ? -6.364 16.160 12.202 1.00 58.12 237 GLY A N 1
ATOM 1837 C CA . GLY A 1 237 ? -6.839 17.432 12.778 1.00 58.12 237 GLY A CA 1
ATOM 1838 C C . GLY A 1 237 ? -7.281 17.388 14.253 1.00 58.12 237 GLY A C 1
ATOM 1839 O O . GLY A 1 237 ? -7.356 18.435 14.886 1.00 58.12 237 GLY A O 1
ATOM 1840 N N . ASN A 1 238 ? -7.505 16.192 14.814 1.00 58.72 238 ASN A N 1
ATOM 1841 C CA . ASN A 1 238 ? -7.907 15.970 16.206 1.00 58.72 238 ASN A CA 1
ATOM 1842 C C . ASN A 1 238 ? -6.819 15.291 17.075 1.00 58.72 238 ASN A C 1
ATOM 1844 O O . ASN A 1 238 ? -7.097 14.927 18.217 1.00 58.72 238 ASN A O 1
ATOM 1848 N N . GLY A 1 239 ? -5.597 15.100 16.562 1.00 64.56 239 GLY A N 1
ATOM 1849 C CA . GLY A 1 239 ? -4.471 14.480 17.272 1.00 64.56 239 GLY A CA 1
ATOM 1850 C C . GLY A 1 239 ? -3.658 13.498 16.420 1.00 64.56 239 GLY A C 1
ATOM 1851 O O . GLY A 1 239 ? -3.986 13.212 15.268 1.00 64.56 239 GLY A O 1
ATOM 1852 N N . ALA A 1 240 ? -2.578 12.964 16.995 1.00 73.00 240 ALA A N 1
ATOM 1853 C CA . ALA A 1 240 ? -1.773 11.939 16.338 1.00 73.00 240 ALA A CA 1
ATOM 1854 C C . ALA A 1 240 ? -2.521 10.594 16.309 1.00 73.00 240 ALA A C 1
ATOM 1856 O O . ALA A 1 240 ? -2.927 10.074 17.350 1.00 73.00 240 ALA A O 1
ATOM 1857 N N . VAL A 1 241 ? -2.681 10.022 15.117 1.00 76.44 241 VAL A N 1
ATOM 1858 C CA . VAL A 1 241 ? -3.214 8.673 14.903 1.00 76.44 241 VAL A CA 1
ATOM 1859 C C . VAL A 1 241 ? -2.047 7.760 14.560 1.00 76.44 241 VAL A C 1
ATOM 1861 O O . VAL A 1 241 ? -1.291 8.050 13.637 1.00 76.44 241 VAL A O 1
ATOM 1864 N N . GLN A 1 242 ? -1.910 6.662 15.300 1.00 84.31 242 GLN A N 1
ATOM 1865 C CA . GLN A 1 242 ? -0.964 5.589 15.006 1.00 84.31 242 GLN A CA 1
ATOM 1866 C C . GLN A 1 242 ? -1.760 4.317 14.712 1.00 84.31 242 GLN A C 1
ATOM 1868 O O . GLN A 1 242 ? -2.559 3.888 15.550 1.00 84.31 242 GLN A O 1
ATOM 1873 N N . LEU A 1 243 ? -1.572 3.767 13.512 1.00 76.69 243 LEU A N 1
ATOM 1874 C CA . LEU A 1 243 ? -2.217 2.543 13.025 1.00 76.69 243 LEU A CA 1
ATOM 1875 C C . LEU A 1 243 ? -1.169 1.540 12.556 1.00 76.69 243 LEU A C 1
ATOM 1877 O O . LEU A 1 243 ? -0.277 1.967 11.794 1.00 76.69 243 LEU A O 1
#

Mean predicted aligned error: 10.04 Å

Secondary structure (DSSP, 8-state):
-PPP-PPP--TTHHHHHHHTTT------HHHH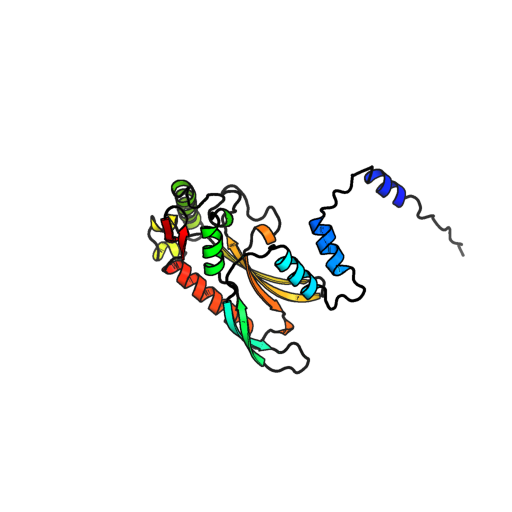HHHHTS-SS-GGGHHHHHHHHHHHTT----PPPEEEEEEEE-SSTT--EEEEEEEE--HHHHHHHHHHTT-TTTTTT--TT-HHHHHHHHHHHHHHHTTT-TT-THHHHS-TTGGGT---EEEEEEEEE-TT--EEEEEEEEESS-TT-TTS-TTSS-GGGT-EEEEEEEGGGPPGGGHHHHHHHHHHHHHHHHHHHH--EEEETTEEEE-

Solvent-accessible surface area (backbone atoms only — not comparable to full-atom values): 14114 Å² total; per-residue (Å²): 139,88,82,89,80,87,81,81,85,70,74,64,61,58,55,56,55,63,74,56,61,87,64,78,76,82,74,53,68,67,58,51,56,56,52,60,50,61,70,53,99,60,68,90,48,29,69,61,45,48,51,53,46,34,60,76,70,62,71,62,79,93,54,60,75,44,69,41,82,26,43,28,21,40,75,52,93,90,44,58,73,45,78,41,77,41,72,34,32,50,67,68,34,50,48,44,47,42,45,60,72,36,21,24,65,70,36,29,48,30,42,69,92,40,56,75,57,35,24,53,50,30,29,49,48,56,62,57,46,36,80,79,47,70,82,44,63,62,71,80,78,42,56,79,76,52,33,33,42,53,70,62,66,43,82,46,77,47,81,42,64,51,98,83,67,50,49,31,39,38,35,27,40,27,50,62,43,20,39,87,22,78,94,49,65,74,74,74,75,58,67,82,82,50,43,46,74,29,37,75,46,51,57,62,32,57,25,77,92,49,44,28,57,54,42,50,52,47,55,52,49,52,50,52,49,48,38,70,74,75,36,48,75,37,76,36,102,89,46,79,47,72,58

Sequence (243 aa):
APSDAEASDSDSDDLVQALMGDVESVVDPELDEIARLGTGKVYSNASRNLHNFLHRKGKTLPVAISSVKLIIRRPKKGGGEFVTDYPLIYLSSWMKYILQSGGEFLLGGWTTDQPDNYKRMLSRFWQRYRVVNAVHPIYSEKSSEQWAFCIPVAVHGDEGRGLAKLPVLVESYQPILPGSGEDKLNLVGHTYTTRLLATILPSACYAKKDQSVDGLHRAMADDLTASFRDGVTVEAGNGAVQL

Radius of gyration: 24.23 Å; Cα contacts (8 Å, |Δi|>4): 312; chains: 1; bounding box: 57×46×84 Å